Protein AF-A0ABD3R116-F1 (afdb_monomer_lite)

pLDDT: mean 70.6, std 21.72, range [34.44, 98.0]

Foldseek 3Di:
DDDDDDDDDDDDDDDDDDDPDDDDDDDDDDDDDDPDDDDDDDDDDDDDDDDDDDDDDDDDDDDDDDDDDDDPPDPPPDDDDDDPPDDDDDDDDDDDDDPPDPPPPPDDDDDDPDDDCCVVVVVVLVVVLVVVLVVVCCVVPNPDQKDWDDKFPKKWKKWFDAPVNCVVVVVDPDDPVPDDPVRNVVSRVPTDIDTQAMFMKIWIQRCDPDLRHRAIWIWTAHPPPRQTSWIFTLEPWAFAADPPDDQQKTKTWGQTPSPHGHIIIMMMGDPDNVSSVVVNVVSVVSHVRNVCSNVVNPRPDCVVSVVVSVVVVVVVVD

InterPro domains:
  IPR000156 Ran binding domain [PF00638] (190-287)
  IPR000156 Ran binding domain [PS50196] (144-292)
  IPR011993 PH-like domain superfamily [G3DSA:2.30.29.30] (114-295)

Secondary structure (DSSP, 8-state):
---PPPPPPPPPP----------------------------------------------PPPP-------------------------------------------------TT---THHHHHHHHHHHHHHHHHHHHHHH-S-SEEEEEEEEEEEEEEEE-HHHHHHTT--SS-GGGS-HHHHHHHHHT-EEEEEEEEEEEEEEE-SSSTTTT-EEEEEEETTT--EEEEEE--S---EEPTTSSS-EEEEEEEE-SSS-EEEEEEEEESSHHHHHHHHHHHHHHHHHHHHHHTTSSS--THHHHHHHHHHHHHTT-

Structure (mmCIF, N/CA/C/O backbone):
data_AF-A0ABD3R116-F1
#
_entry.id   AF-A0ABD3R116-F1
#
loop_
_atom_site.group_PDB
_atom_site.id
_atom_site.type_symbol
_atom_site.label_atom_id
_atom_site.label_alt_id
_atom_site.label_comp_id
_atom_site.label_asym_id
_atom_site.label_entity_id
_atom_site.label_seq_id
_atom_site.pdbx_PDB_ins_code
_atom_site.Cartn_x
_atom_site.Cartn_y
_atom_site.Cartn_z
_atom_site.occupancy
_atom_site.B_iso_or_equiv
_atom_site.auth_seq_id
_atom_site.auth_comp_id
_atom_site.auth_asym_id
_atom_site.auth_atom_id
_atom_site.pdbx_PDB_model_num
ATOM 1 N N . MET A 1 1 ? 44.698 -0.391 59.685 1.00 46.19 1 MET A N 1
ATOM 2 C CA . MET A 1 1 ? 43.326 -0.929 59.558 1.00 46.19 1 MET A CA 1
ATOM 3 C C . MET A 1 1 ? 42.918 -0.851 58.095 1.00 46.19 1 MET A C 1
ATOM 5 O O . MET A 1 1 ? 42.436 0.178 57.643 1.00 46.19 1 MET A O 1
ATOM 9 N N . THR A 1 2 ? 43.225 -1.892 57.330 1.00 39.75 2 THR A N 1
ATOM 10 C CA . THR A 1 2 ? 42.923 -2.001 55.898 1.00 39.75 2 THR A CA 1
ATOM 11 C C . THR A 1 2 ? 41.525 -2.599 55.730 1.00 39.75 2 THR A C 1
ATOM 13 O O . THR A 1 2 ? 41.251 -3.687 56.228 1.00 39.75 2 THR A O 1
ATOM 16 N N . LYS A 1 3 ? 40.617 -1.849 55.092 1.00 50.91 3 LYS A N 1
ATOM 17 C CA . LYS A 1 3 ? 39.252 -2.293 54.777 1.00 50.91 3 LYS A CA 1
ATOM 18 C C . LYS A 1 3 ? 39.284 -3.178 53.532 1.00 50.91 3 LYS A C 1
ATOM 20 O O . LYS A 1 3 ? 39.609 -2.701 52.450 1.00 50.91 3 LYS A O 1
ATOM 25 N N . THR A 1 4 ? 38.934 -4.445 53.703 1.00 53.09 4 THR A N 1
ATOM 26 C CA . THR A 1 4 ? 38.750 -5.419 52.622 1.00 53.09 4 THR A CA 1
ATOM 27 C C . THR A 1 4 ? 37.377 -5.213 51.977 1.00 53.09 4 THR A C 1
ATOM 29 O O . THR A 1 4 ? 36.373 -5.109 52.682 1.00 53.09 4 THR A O 1
ATOM 32 N N . ALA A 1 5 ? 37.337 -5.115 50.648 1.00 60.50 5 ALA A N 1
ATOM 33 C CA . ALA A 1 5 ? 36.110 -4.972 49.866 1.00 60.50 5 ALA A CA 1
ATOM 34 C C . ALA A 1 5 ? 35.333 -6.306 49.765 1.00 60.50 5 ALA A C 1
ATOM 36 O O . ALA A 1 5 ? 35.960 -7.368 49.796 1.00 60.50 5 ALA A O 1
ATOM 37 N N . PRO A 1 6 ? 33.991 -6.275 49.640 1.00 60.59 6 PRO A N 1
ATOM 38 C CA . PRO A 1 6 ? 33.175 -7.480 49.506 1.00 60.59 6 PRO A CA 1
ATOM 39 C C . PRO A 1 6 ? 33.212 -8.062 48.075 1.00 60.59 6 PRO A C 1
ATOM 41 O O . PRO A 1 6 ? 33.413 -7.312 47.116 1.00 60.59 6 PRO A O 1
ATOM 44 N N . PRO A 1 7 ? 33.007 -9.385 47.915 1.00 61.72 7 PRO A N 1
ATOM 45 C CA . PRO A 1 7 ? 33.061 -10.054 46.617 1.00 61.72 7 PRO A CA 1
ATOM 46 C C . PRO A 1 7 ? 31.794 -9.816 45.779 1.00 61.72 7 PRO A C 1
ATOM 48 O O . PRO A 1 7 ? 30.688 -9.710 46.309 1.00 61.72 7 PRO A O 1
ATOM 51 N N . SER A 1 8 ? 31.979 -9.748 44.456 1.00 53.75 8 SER A N 1
ATOM 52 C CA . SER A 1 8 ? 30.902 -9.645 43.459 1.00 53.75 8 SER A CA 1
ATOM 53 C C . SER A 1 8 ? 30.111 -10.954 43.320 1.00 53.75 8 SER A C 1
ATOM 55 O O . SER A 1 8 ? 30.700 -12.027 43.462 1.00 53.75 8 SER A O 1
ATOM 57 N N . PRO A 1 9 ? 28.803 -10.890 43.008 1.00 55.34 9 PRO A N 1
ATOM 58 C CA . PRO A 1 9 ? 27.969 -12.074 42.848 1.00 55.34 9 PRO A CA 1
ATOM 59 C C . PRO A 1 9 ? 28.187 -12.755 41.487 1.00 55.34 9 PRO A C 1
ATOM 61 O O . PRO A 1 9 ? 28.189 -12.112 40.438 1.00 55.34 9 PRO A O 1
ATOM 64 N N . GLU A 1 10 ? 28.337 -14.079 41.524 1.00 52.34 10 GLU A N 1
ATOM 65 C CA . GLU A 1 10 ? 28.441 -14.961 40.360 1.00 52.34 10 GLU A CA 1
ATOM 66 C C . GLU A 1 10 ? 27.102 -15.075 39.612 1.00 52.34 10 GLU A C 1
ATOM 68 O O . GLU A 1 10 ? 26.073 -15.450 40.181 1.00 52.34 10 GLU A O 1
ATOM 73 N N . HIS A 1 11 ? 27.121 -14.807 38.304 1.00 46.94 11 HIS A N 1
ATOM 74 C CA . HIS A 1 11 ? 26.009 -15.088 37.400 1.00 46.94 11 HIS A CA 1
ATOM 75 C C . HIS A 1 11 ? 25.983 -16.577 37.024 1.00 46.94 11 HIS A C 1
ATOM 77 O O . HIS A 1 11 ? 26.892 -17.077 36.365 1.00 46.94 11 HIS A O 1
ATOM 83 N N . LYS A 1 12 ? 24.902 -17.278 37.387 1.00 49.06 12 LYS A N 1
ATOM 84 C CA . LYS A 1 12 ? 24.579 -18.607 36.846 1.00 49.06 12 LYS A CA 1
ATOM 85 C C . LYS A 1 12 ? 23.845 -18.469 35.503 1.00 49.06 12 LYS A C 1
ATOM 87 O O . LYS A 1 12 ? 22.868 -17.721 35.447 1.00 49.06 12 LYS A O 1
ATOM 92 N N . PRO A 1 13 ? 24.241 -19.200 34.447 1.00 41.97 13 PRO A N 1
ATOM 93 C CA . PRO A 1 13 ? 23.498 -19.225 33.194 1.00 41.97 13 PRO A CA 1
ATOM 94 C C . PRO A 1 13 ? 22.251 -20.111 33.322 1.00 41.97 13 PRO A C 1
ATOM 96 O O . PRO A 1 13 ? 22.337 -21.296 33.646 1.00 41.97 13 PRO A O 1
ATOM 99 N N . SER A 1 14 ? 21.077 -19.534 33.061 1.00 46.72 14 SER A N 1
ATOM 100 C CA . SER A 1 14 ? 19.816 -20.263 32.910 1.00 46.72 14 SER A CA 1
ATOM 101 C C . SER A 1 14 ? 19.709 -20.813 31.486 1.00 46.72 14 SER A C 1
ATOM 103 O O . SER A 1 14 ? 19.414 -20.071 30.548 1.00 46.72 14 SER A O 1
ATOM 105 N N . GLY A 1 15 ? 19.960 -22.110 31.314 1.00 38.28 15 GLY A N 1
ATOM 106 C CA . GLY A 1 15 ? 19.667 -22.819 30.071 1.00 38.28 15 GLY A CA 1
ATOM 107 C C . GLY A 1 15 ? 18.165 -23.075 29.941 1.00 38.28 15 GLY A C 1
ATOM 108 O O . GLY A 1 15 ? 17.605 -23.856 30.705 1.00 38.28 15 GLY A O 1
ATOM 109 N N . CYS A 1 16 ? 17.513 -22.423 28.979 1.00 36.53 16 CYS A N 1
ATOM 110 C CA . CYS A 1 16 ? 16.159 -22.768 28.550 1.00 36.53 16 CYS A CA 1
ATOM 111 C C . CYS A 1 16 ? 16.248 -23.824 27.444 1.00 36.53 16 CYS A C 1
ATOM 113 O O . CYS A 1 16 ? 16.653 -23.528 26.323 1.00 36.53 16 CYS A O 1
ATOM 115 N N . GLN A 1 17 ? 15.871 -25.055 27.777 1.00 34.44 17 GLN A N 1
ATOM 116 C CA . GLN A 1 17 ? 15.756 -26.179 26.856 1.00 34.44 17 GLN A CA 1
ATOM 117 C C . GLN A 1 17 ? 14.301 -26.238 26.367 1.00 34.44 17 GLN A C 1
ATOM 119 O O . GLN A 1 17 ? 13.398 -26.589 27.123 1.00 34.44 17 GLN A O 1
ATOM 124 N N . CYS A 1 18 ? 14.049 -25.819 25.127 1.00 35.56 18 CYS A N 1
ATOM 125 C CA . CYS A 1 18 ? 12.738 -25.924 24.486 1.00 35.56 18 CYS A CA 1
ATOM 126 C C . CYS A 1 18 ? 12.711 -27.136 23.545 1.00 35.56 18 CYS A C 1
ATOM 128 O O . CYS A 1 18 ? 13.120 -27.063 22.389 1.00 35.56 18 CYS A O 1
ATOM 130 N N . ASP A 1 19 ? 12.189 -28.252 24.056 1.00 34.59 19 ASP A N 1
ATOM 131 C CA . ASP A 1 19 ? 11.849 -29.444 23.279 1.00 34.59 19 ASP A CA 1
ATOM 132 C C . ASP A 1 19 ? 10.571 -29.204 22.457 1.00 34.59 19 ASP A C 1
ATOM 134 O O . ASP A 1 19 ? 9.445 -29.360 22.938 1.00 34.59 19 ASP A O 1
ATOM 138 N N . CYS A 1 20 ? 10.725 -28.859 21.180 1.00 35.44 20 CYS A N 1
ATOM 139 C CA . CYS A 1 20 ? 9.620 -28.844 20.222 1.00 35.44 20 CYS A CA 1
ATOM 140 C C . CYS A 1 20 ? 9.382 -30.259 19.662 1.00 35.44 20 CYS A C 1
ATOM 142 O O . CYS A 1 20 ? 9.871 -30.615 18.591 1.00 35.44 20 CYS A O 1
ATOM 144 N N . LYS A 1 21 ? 8.592 -31.077 20.371 1.00 35.97 21 LYS A N 1
ATOM 145 C CA . LYS A 1 21 ? 7.995 -32.302 19.807 1.00 35.97 21 LYS A CA 1
ATOM 146 C C . LYS A 1 21 ? 6.829 -31.940 18.882 1.00 35.97 21 LYS A C 1
ATOM 148 O O . LYS A 1 21 ? 5.706 -31.717 19.328 1.00 35.97 21 LYS A O 1
ATOM 153 N N . CYS A 1 22 ? 7.084 -31.936 17.577 1.00 35.09 22 CYS A N 1
ATOM 154 C CA . CYS A 1 22 ? 6.049 -31.872 16.547 1.00 35.09 22 CYS A CA 1
ATOM 155 C C . CYS A 1 22 ? 5.323 -33.224 16.446 1.00 35.09 22 CYS A C 1
ATOM 157 O O . CYS A 1 22 ? 5.747 -34.119 15.716 1.00 35.09 22 CYS A O 1
ATOM 159 N N . HIS A 1 23 ? 4.209 -33.387 17.162 1.00 37.06 23 HIS A N 1
ATOM 160 C CA . HIS A 1 23 ? 3.266 -34.463 16.869 1.00 37.06 23 HIS A CA 1
ATOM 161 C C . HIS A 1 23 ? 2.406 -34.081 15.663 1.00 37.06 23 HIS A C 1
ATOM 163 O O . HIS A 1 23 ? 1.434 -33.338 15.776 1.00 37.06 23 HIS A O 1
ATOM 169 N N . GLY A 1 24 ? 2.751 -34.637 14.501 1.00 41.56 24 GLY A N 1
ATOM 170 C CA . GLY A 1 24 ? 1.837 -34.721 13.372 1.00 41.56 24 GLY A CA 1
ATOM 171 C C . GLY A 1 24 ? 0.666 -35.638 13.720 1.00 41.56 24 GLY A C 1
ATOM 172 O O . GLY A 1 24 ? 0.842 -36.846 13.872 1.00 41.56 24 GLY A O 1
ATOM 173 N N . LYS A 1 25 ? -0.538 -35.074 13.827 1.00 38.56 25 LYS A N 1
ATOM 174 C CA . LYS A 1 25 ? -1.785 -35.839 13.760 1.00 38.56 25 LYS A CA 1
ATOM 175 C C . LYS A 1 25 ? -2.599 -35.357 12.568 1.00 38.56 25 LYS A C 1
ATOM 177 O O . LYS A 1 25 ? -2.999 -34.201 12.491 1.00 38.56 25 LYS A O 1
ATOM 182 N N . ARG A 1 26 ? -2.789 -36.289 11.631 1.00 42.38 26 ARG A N 1
ATOM 183 C CA . ARG A 1 26 ? -3.753 -36.232 10.530 1.00 42.38 26 ARG A CA 1
ATOM 184 C C . ARG A 1 26 ? -5.156 -36.056 11.113 1.00 42.38 26 ARG A C 1
ATOM 186 O O . ARG A 1 26 ? -5.522 -36.809 12.010 1.00 42.38 26 ARG A O 1
ATOM 193 N N . ALA A 1 27 ? -5.924 -35.120 10.570 1.00 38.59 27 ALA A N 1
ATOM 194 C CA . ALA A 1 27 ? -7.370 -35.079 10.732 1.00 38.59 27 ALA A CA 1
ATOM 195 C C . ALA A 1 27 ? -8.000 -35.494 9.395 1.00 38.59 27 ALA A C 1
ATOM 197 O O . ALA A 1 27 ? -7.946 -34.747 8.421 1.00 38.59 27 ALA A O 1
ATOM 198 N N . ASN A 1 28 ? -8.522 -36.716 9.369 1.00 40.66 28 ASN A N 1
ATOM 199 C CA . ASN A 1 28 ? -9.571 -37.173 8.464 1.00 40.66 28 ASN A CA 1
ATOM 200 C C . ASN A 1 28 ? -10.821 -37.386 9.332 1.00 40.66 28 ASN A C 1
ATOM 202 O O . ASN A 1 28 ? -10.664 -37.795 10.482 1.00 40.66 28 ASN A O 1
ATOM 206 N N . GLU A 1 29 ? -12.002 -37.175 8.735 1.00 38.28 29 GLU A N 1
ATOM 207 C CA . GLU A 1 29 ? -13.349 -37.495 9.260 1.00 38.28 29 GLU A CA 1
ATOM 208 C C . GLU A 1 29 ? -13.840 -36.556 10.387 1.00 38.28 29 GLU A C 1
ATOM 210 O O . GLU A 1 29 ? -13.072 -36.130 11.237 1.00 38.28 29 GLU A O 1
ATOM 215 N N . SER A 1 30 ? -15.095 -36.118 10.482 1.00 38.31 30 SER A N 1
ATOM 216 C CA . SER A 1 30 ? -16.328 -36.363 9.732 1.00 38.31 30 SER A CA 1
ATOM 217 C C . SER A 1 30 ? -17.228 -35.131 9.903 1.00 38.31 30 SER A C 1
ATOM 219 O O . SER A 1 30 ? -17.380 -34.624 11.015 1.00 38.31 30 SER A O 1
ATOM 221 N N . SER A 1 31 ? -17.835 -34.651 8.821 1.00 49.03 31 SER A N 1
ATOM 222 C CA . SER A 1 31 ? -18.897 -33.646 8.859 1.00 49.03 31 SER A CA 1
ATOM 223 C C . SER A 1 31 ? -20.251 -34.345 8.787 1.00 49.03 31 SER A C 1
ATOM 225 O O . SER A 1 31 ? -20.702 -34.672 7.697 1.00 49.03 31 SER A O 1
ATOM 227 N N . GLU A 1 32 ? -20.883 -34.560 9.930 1.00 50.03 32 GLU A N 1
ATOM 228 C CA . GLU A 1 32 ? -22.318 -34.804 10.084 1.00 50.03 32 GLU A CA 1
ATOM 229 C C . GLU A 1 32 ? -22.655 -34.471 11.548 1.00 50.03 32 GLU A C 1
ATOM 231 O O . GLU A 1 32 ? -21.800 -34.612 12.415 1.00 50.03 32 GLU A O 1
ATOM 236 N N . ASP A 1 33 ? -23.858 -33.959 11.802 1.00 48.06 33 ASP A N 1
ATOM 237 C CA . ASP A 1 33 ? -24.378 -33.469 13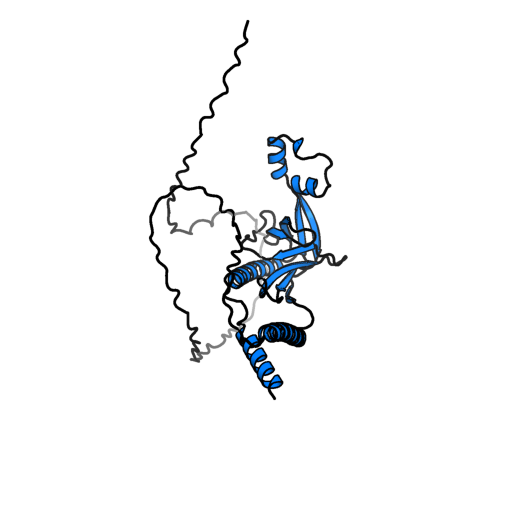.095 1.00 48.06 33 ASP A CA 1
ATOM 238 C C . ASP A 1 33 ? -24.088 -32.011 13.497 1.00 48.06 33 ASP A C 1
ATOM 240 O O . ASP A 1 33 ? -23.430 -31.709 14.490 1.00 48.06 33 ASP A O 1
ATOM 244 N N . ALA A 1 34 ? -24.732 -31.076 12.788 1.00 43.16 34 ALA A N 1
ATOM 245 C CA . ALA A 1 34 ? -25.112 -29.778 13.360 1.00 43.16 34 ALA A CA 1
ATOM 246 C C . ALA A 1 34 ? -26.361 -29.180 12.678 1.00 43.16 34 ALA A C 1
ATOM 248 O O . ALA A 1 34 ? -26.332 -28.063 12.168 1.00 43.16 34 ALA A O 1
ATOM 249 N N . LEU A 1 35 ? -27.477 -29.917 12.658 1.00 45.50 35 LEU A N 1
ATOM 250 C CA . LEU A 1 35 ? -28.789 -29.388 12.251 1.00 45.50 35 LEU A CA 1
ATOM 251 C C . LEU A 1 35 ? -29.913 -29.915 13.152 1.00 45.50 35 LEU A C 1
ATOM 253 O O . LEU A 1 35 ? -30.777 -30.648 12.692 1.00 45.50 35 LEU A O 1
ATOM 257 N N . LYS A 1 36 ? -29.929 -29.526 14.432 1.00 48.56 36 LYS A N 1
ATOM 258 C CA . LYS A 1 36 ? -31.142 -29.543 15.274 1.00 48.56 36 LYS A CA 1
ATOM 259 C C . LYS A 1 36 ? -31.011 -28.509 16.386 1.00 48.56 36 LYS A C 1
ATOM 261 O O . LYS A 1 36 ? -30.411 -28.817 17.404 1.00 48.56 36 LYS A O 1
ATOM 266 N N . LEU A 1 37 ? -31.549 -27.306 16.184 1.00 50.03 37 LEU A N 1
ATOM 267 C CA . LEU A 1 37 ? -32.098 -26.432 17.235 1.00 50.03 37 LEU A CA 1
ATOM 268 C C . LEU A 1 37 ? -32.457 -25.077 16.624 1.00 50.03 37 LEU A C 1
ATOM 270 O O . LEU A 1 37 ? -31.627 -24.179 16.580 1.00 50.03 37 LEU A O 1
ATOM 274 N N . LEU A 1 38 ? -33.695 -24.956 16.150 1.00 46.12 38 LEU A N 1
ATOM 275 C CA . LEU A 1 38 ? -34.476 -23.717 16.122 1.00 46.12 38 LEU A CA 1
ATOM 276 C C . LEU A 1 38 ? -35.921 -24.118 15.801 1.00 46.12 38 LEU A C 1
ATOM 278 O O . LEU A 1 38 ? -36.399 -23.962 14.684 1.00 46.12 38 LEU A O 1
ATOM 282 N N . ASP A 1 39 ? -36.586 -24.693 16.800 1.00 39.88 39 ASP A N 1
ATOM 283 C CA . ASP A 1 39 ? -38.040 -24.810 16.814 1.00 39.88 39 ASP A CA 1
ATOM 284 C C . ASP A 1 39 ? -38.556 -23.621 17.633 1.00 39.88 39 ASP A C 1
ATOM 286 O O . ASP A 1 39 ? -38.406 -23.568 18.857 1.00 39.88 39 ASP A O 1
ATOM 290 N N . LYS A 1 40 ? -39.018 -22.581 16.934 1.00 52.31 40 LYS A N 1
ATOM 291 C CA . LYS A 1 40 ? -39.720 -21.443 17.529 1.00 52.31 40 LYS A CA 1
ATOM 292 C C . LYS A 1 40 ? -41.111 -21.378 16.920 1.00 52.31 40 LYS A C 1
ATOM 294 O O . LYS A 1 40 ? -41.291 -20.987 15.771 1.00 52.31 40 LYS A O 1
ATOM 299 N N . THR A 1 41 ? -42.045 -21.762 17.773 1.00 44.44 41 THR A N 1
ATOM 300 C CA . THR A 1 41 ? -43.478 -21.498 17.805 1.00 44.44 41 THR A CA 1
ATOM 301 C C . THR A 1 41 ? -43.875 -20.189 17.117 1.00 44.44 41 THR A C 1
ATOM 303 O O . THR A 1 41 ? -43.509 -19.104 17.571 1.00 44.44 41 THR A O 1
ATOM 306 N N . ILE A 1 42 ? -44.673 -20.301 16.054 1.00 53.38 42 ILE A N 1
ATOM 307 C CA . ILE A 1 42 ? -45.535 -19.236 15.536 1.00 53.38 42 ILE A CA 1
ATOM 308 C C . ILE A 1 42 ? -46.910 -19.867 15.304 1.00 53.38 42 ILE A C 1
ATOM 310 O O . ILE A 1 42 ? -47.034 -20.829 14.546 1.00 53.38 42 ILE A O 1
ATOM 314 N N . ASP A 1 43 ? -47.918 -19.334 15.991 1.00 50.06 43 ASP A N 1
ATOM 315 C CA . ASP A 1 43 ? -49.321 -19.722 15.851 1.00 50.06 43 ASP A CA 1
ATOM 316 C C . ASP A 1 43 ? -49.901 -19.320 14.476 1.00 50.06 43 ASP A C 1
ATOM 318 O O . ASP A 1 43 ? -49.466 -18.327 13.882 1.00 50.06 43 ASP A O 1
ATOM 322 N N . PRO A 1 44 ? -50.901 -20.058 13.957 1.00 61.09 44 PRO A N 1
ATOM 323 C CA . PRO A 1 44 ? -51.451 -19.853 12.619 1.00 61.09 44 PRO A CA 1
ATOM 324 C C . PRO A 1 44 ? -52.618 -18.851 12.602 1.00 61.09 44 PRO A C 1
ATOM 326 O O . PRO A 1 44 ? -53.392 -18.795 13.561 1.00 61.09 44 PRO A O 1
ATOM 329 N N . PRO A 1 45 ? -52.869 -18.166 11.470 1.00 55.91 45 PRO A N 1
ATOM 330 C CA . PRO A 1 45 ? -54.194 -17.662 11.167 1.00 55.91 45 PRO A CA 1
ATOM 331 C C . PRO A 1 45 ? -54.886 -18.463 10.057 1.00 55.91 45 PRO A C 1
ATOM 333 O O . PRO A 1 45 ? -54.301 -18.982 9.107 1.00 55.91 45 PRO A O 1
ATOM 336 N N . THR A 1 46 ? -56.188 -18.530 10.262 1.00 48.00 46 THR A N 1
ATOM 337 C CA . THR A 1 46 ? -57.260 -19.257 9.600 1.00 48.00 46 THR A CA 1
ATOM 338 C C . THR A 1 46 ? -57.398 -18.978 8.088 1.00 48.00 46 THR A C 1
ATOM 340 O O . THR A 1 46 ? -57.244 -17.857 7.618 1.00 48.00 46 THR A O 1
ATOM 343 N N . THR A 1 47 ? -57.740 -20.050 7.367 1.00 50.53 47 THR A N 1
ATOM 344 C CA . THR A 1 47 ? -58.215 -20.254 5.970 1.00 50.53 47 THR A CA 1
ATOM 345 C C . THR A 1 47 ? -59.305 -19.282 5.444 1.00 50.53 47 THR A C 1
ATOM 347 O O . THR A 1 47 ? -59.876 -18.565 6.260 1.00 50.53 47 THR A O 1
ATOM 350 N N . PRO A 1 48 ? -59.881 -19.450 4.220 1.00 55.91 48 PRO A N 1
ATOM 351 C CA . PRO A 1 48 ? -59.337 -19.744 2.874 1.00 55.91 48 PRO A CA 1
ATOM 352 C C . PRO A 1 48 ? -59.965 -18.850 1.760 1.00 55.91 48 PRO A C 1
ATOM 354 O O . PRO A 1 48 ? -61.103 -18.409 1.890 1.00 55.91 48 PRO A O 1
ATOM 357 N N . VAL A 1 49 ? -59.333 -18.710 0.584 1.00 45.16 49 VAL A N 1
ATOM 358 C CA . VAL A 1 49 ? -60.066 -18.390 -0.666 1.00 45.16 49 VAL A CA 1
ATOM 359 C C . VAL A 1 49 ? -59.546 -19.244 -1.824 1.00 45.16 49 VAL A C 1
ATOM 361 O O . VAL A 1 49 ? -58.364 -19.235 -2.152 1.00 45.16 49 VAL A O 1
ATOM 364 N N . LYS A 1 50 ? -60.474 -20.008 -2.411 1.00 48.12 50 LYS A N 1
ATOM 365 C CA . LYS A 1 50 ? -60.355 -20.770 -3.659 1.00 48.12 50 LYS A CA 1
ATOM 366 C C . LYS A 1 50 ? -60.495 -19.845 -4.872 1.00 48.12 50 LYS A C 1
ATOM 368 O O . LYS A 1 50 ? -61.497 -19.146 -4.957 1.00 48.12 50 LYS A O 1
ATOM 373 N N . SER A 1 51 ? -59.625 -20.020 -5.863 1.00 46.84 51 SER A N 1
ATOM 374 C CA . SER A 1 51 ? -59.949 -20.025 -7.306 1.00 46.84 51 SER A CA 1
ATOM 375 C C . SER A 1 51 ? -58.687 -20.484 -8.057 1.00 46.84 51 SER A C 1
ATOM 377 O O . SER A 1 51 ? -57.645 -19.868 -7.876 1.00 46.84 51 SER A O 1
ATOM 379 N N . LYS A 1 52 ? -58.622 -21.712 -8.586 1.00 44.09 52 LYS A N 1
ATOM 380 C CA . LYS A 1 52 ? -59.121 -22.203 -9.891 1.00 44.09 52 LYS A CA 1
ATOM 381 C C . LYS A 1 52 ? -58.392 -21.619 -11.113 1.00 44.09 52 LYS A C 1
ATOM 383 O O . LYS A 1 52 ? -58.491 -20.418 -11.325 1.00 44.09 52 LYS A O 1
ATOM 388 N N . ASP A 1 53 ? -57.819 -22.557 -11.886 1.00 41.97 53 ASP A N 1
ATOM 389 C CA . ASP A 1 53 ? -57.586 -22.551 -13.347 1.00 41.97 53 ASP A CA 1
ATOM 390 C C . ASP A 1 53 ? -56.474 -21.560 -13.815 1.00 41.97 53 ASP A C 1
ATOM 392 O O . ASP A 1 53 ? -56.385 -20.457 -13.298 1.00 41.97 53 ASP A O 1
ATOM 396 N N . ASP A 1 54 ? -55.483 -21.828 -14.677 1.00 41.03 54 ASP A N 1
ATOM 397 C CA . ASP A 1 54 ? -55.261 -22.742 -15.809 1.00 41.03 54 ASP A CA 1
ATOM 398 C C . ASP A 1 54 ? -53.726 -22.857 -16.052 1.00 41.03 54 ASP A C 1
ATOM 400 O O . ASP A 1 54 ? -52.980 -21.913 -15.803 1.00 41.03 54 ASP A O 1
ATOM 404 N N . ALA A 1 55 ? -53.183 -24.056 -16.289 1.00 43.34 55 ALA A N 1
ATOM 405 C CA . ALA A 1 55 ? -52.733 -24.579 -17.591 1.00 43.34 55 ALA A CA 1
ATOM 406 C C . ALA A 1 55 ? -51.321 -24.149 -18.078 1.00 43.34 55 ALA A C 1
ATOM 408 O O . ALA A 1 55 ? -51.021 -22.977 -18.258 1.00 43.34 55 ALA A O 1
ATOM 409 N N . SER A 1 56 ? -50.505 -25.185 -18.343 1.00 44.91 56 SER A N 1
ATOM 410 C CA . SER A 1 56 ? -49.525 -25.332 -19.443 1.00 44.91 56 SER A CA 1
ATOM 411 C C . SER A 1 56 ? -48.497 -24.220 -19.710 1.00 44.91 56 SER A C 1
ATOM 413 O O . SER A 1 56 ? -48.826 -23.182 -20.261 1.00 44.91 56 SER A O 1
ATOM 415 N N . ASP A 1 57 ? -47.208 -24.509 -19.501 1.00 46.06 57 ASP A N 1
ATOM 416 C CA . ASP A 1 57 ? -46.388 -25.050 -20.597 1.00 46.06 57 ASP A CA 1
ATOM 417 C C . ASP A 1 57 ? -44.991 -25.470 -20.124 1.00 46.06 57 ASP A C 1
ATOM 419 O O . ASP A 1 57 ? -44.242 -24.720 -19.496 1.00 46.06 57 ASP A O 1
ATOM 423 N N . GLN A 1 58 ? -44.650 -26.718 -20.443 1.00 47.28 58 GLN A N 1
ATOM 424 C CA . GLN A 1 58 ? -43.298 -27.245 -20.363 1.00 47.28 58 GLN A CA 1
ATOM 425 C C . GLN A 1 58 ? -42.557 -26.876 -21.645 1.00 47.28 58 GLN A C 1
ATOM 427 O O . GLN A 1 58 ? -42.949 -27.324 -22.718 1.00 47.28 58 GLN A O 1
ATOM 432 N N . LEU A 1 59 ? -41.439 -26.161 -21.534 1.00 49.69 59 LEU A N 1
ATOM 433 C CA . LEU A 1 59 ? -40.444 -26.103 -22.602 1.00 49.69 59 LEU A CA 1
ATOM 434 C C . LEU A 1 59 ? -39.050 -26.338 -22.020 1.00 49.69 59 LEU A C 1
ATOM 436 O O . LEU A 1 59 ? -38.447 -25.492 -21.365 1.00 49.69 59 LEU A O 1
ATOM 440 N N . THR A 1 60 ? -38.567 -27.551 -22.267 1.00 56.41 60 THR A N 1
ATOM 441 C CA . THR A 1 60 ? -37.170 -27.967 -22.167 1.00 56.41 60 THR A CA 1
ATOM 442 C C . THR A 1 60 ? -36.378 -27.350 -23.324 1.00 56.41 60 THR A C 1
ATOM 444 O O . THR A 1 60 ? -36.830 -27.436 -24.466 1.00 56.41 60 THR A O 1
ATOM 447 N N . PRO A 1 61 ? -35.177 -26.792 -23.098 1.00 62.28 61 PRO A N 1
ATOM 448 C CA . PRO A 1 61 ? -34.244 -26.537 -24.184 1.00 62.28 61 PRO A CA 1
ATOM 449 C C . PRO A 1 61 ? -33.374 -27.777 -24.478 1.00 62.28 61 PRO A C 1
ATOM 451 O O . PRO A 1 61 ? -33.069 -28.560 -23.570 1.00 62.28 61 PRO A O 1
ATOM 454 N N . PRO A 1 62 ? -32.975 -27.975 -25.748 1.00 59.53 62 PRO A N 1
ATOM 455 C CA . PRO A 1 62 ? -32.289 -29.175 -26.205 1.00 59.53 62 PRO A CA 1
ATOM 456 C C . PRO A 1 62 ? -30.818 -29.209 -25.781 1.00 59.53 62 PRO A C 1
ATOM 458 O O . PRO A 1 62 ? -30.113 -28.201 -25.771 1.00 59.53 62 PRO A O 1
ATOM 461 N N . ARG A 1 63 ? -30.354 -30.428 -25.491 1.00 44.56 63 ARG A N 1
ATOM 462 C CA . ARG A 1 63 ? -28.939 -30.786 -25.394 1.00 44.56 63 ARG A CA 1
ATOM 463 C C . ARG A 1 63 ? -28.291 -30.642 -26.770 1.00 44.56 63 ARG A C 1
ATOM 465 O O . ARG A 1 63 ? -28.709 -31.308 -27.712 1.00 44.56 63 ARG A O 1
ATOM 472 N N . SER A 1 64 ? -27.264 -29.806 -26.864 1.00 54.44 64 SER A N 1
ATOM 473 C CA . SER A 1 64 ? -26.344 -29.773 -27.997 1.00 54.44 64 SER A CA 1
ATOM 474 C C . SER A 1 64 ? -25.040 -30.465 -27.605 1.00 54.44 64 SER A C 1
ATOM 476 O O . SER A 1 64 ? -24.233 -29.907 -26.859 1.00 54.44 64 SER A O 1
ATOM 478 N N . ASP A 1 65 ? -24.859 -31.679 -28.120 1.00 45.88 65 ASP A N 1
ATOM 479 C CA . ASP A 1 65 ? -23.567 -32.349 -28.213 1.00 45.88 65 ASP A CA 1
ATOM 480 C C . ASP A 1 65 ? -22.707 -31.621 -29.257 1.00 45.88 65 ASP A C 1
ATOM 482 O O . ASP A 1 65 ? -23.123 -31.426 -30.400 1.00 45.88 65 ASP A O 1
ATOM 486 N N . GLY A 1 66 ? -21.514 -31.189 -28.848 1.00 43.03 66 GLY A N 1
ATOM 487 C CA . GLY A 1 66 ? -20.581 -30.422 -29.670 1.00 43.03 66 GLY A CA 1
ATOM 488 C C . GLY A 1 66 ? -19.141 -30.815 -29.368 1.00 43.03 66 GLY A C 1
ATOM 489 O O . GLY A 1 66 ? -18.550 -30.400 -28.378 1.00 43.03 66 GLY A O 1
ATOM 490 N N . SER A 1 67 ? -18.621 -31.661 -30.243 1.00 42.88 67 SER A N 1
ATOM 491 C CA . SER A 1 67 ? -17.294 -32.263 -30.317 1.00 42.88 67 SER A CA 1
ATOM 492 C C . SER A 1 67 ? -16.102 -31.295 -30.401 1.00 42.88 67 SER A C 1
ATOM 494 O O . SER A 1 67 ? -16.176 -30.269 -31.063 1.00 42.88 67 SER A O 1
ATOM 496 N N . HIS A 1 68 ? -14.977 -31.755 -29.834 1.00 42.62 68 HIS A N 1
ATOM 497 C CA . HIS A 1 68 ? -13.581 -31.628 -30.294 1.00 42.62 68 HIS A CA 1
ATOM 498 C C . HIS A 1 68 ? -13.079 -30.290 -30.878 1.00 42.62 68 HIS A C 1
ATOM 500 O O . HIS A 1 68 ? -13.364 -29.960 -32.022 1.00 42.62 68 HIS A O 1
ATOM 506 N N . SER A 1 69 ? -12.135 -29.639 -30.182 1.00 41.34 69 SER A N 1
ATOM 507 C CA . SER A 1 69 ? -11.095 -28.833 -30.840 1.00 41.34 69 SER A CA 1
ATOM 508 C C . SER A 1 69 ? -9.845 -28.649 -29.966 1.00 41.34 69 SER A C 1
ATOM 510 O O . SER A 1 69 ? -9.926 -28.221 -28.819 1.00 41.34 69 SER A O 1
ATOM 512 N N . SER A 1 70 ? -8.715 -29.043 -30.555 1.00 42.91 70 SER A N 1
ATOM 513 C CA . SER A 1 70 ? -7.311 -28.680 -30.323 1.00 42.91 70 SER A CA 1
ATOM 514 C C . SER A 1 70 ? -6.800 -28.400 -28.901 1.00 42.91 70 SER A C 1
ATOM 516 O O . SER A 1 70 ? -6.956 -27.325 -28.328 1.00 42.91 70 SER A O 1
ATOM 518 N N . ARG A 1 71 ? -6.030 -29.368 -28.390 1.00 40.72 71 ARG A N 1
ATOM 519 C CA . ARG A 1 71 ? -4.962 -29.144 -27.411 1.00 40.72 71 ARG A CA 1
ATOM 520 C C . ARG A 1 71 ? -3.779 -28.473 -28.117 1.00 40.72 71 ARG A C 1
ATOM 522 O O . ARG A 1 71 ? -2.944 -29.179 -28.674 1.00 40.72 71 ARG A O 1
ATOM 529 N N . ASP A 1 72 ? -3.643 -27.160 -27.986 1.00 40.09 72 ASP A N 1
ATOM 530 C CA . ASP A 1 72 ? -2.350 -26.493 -28.164 1.00 40.09 72 ASP A CA 1
ATOM 531 C C . ASP A 1 72 ? -1.646 -26.403 -26.809 1.00 40.09 72 ASP A C 1
ATOM 533 O O . ASP A 1 72 ? -1.660 -25.399 -26.098 1.00 40.09 72 ASP A O 1
ATOM 537 N N . SER A 1 73 ? -1.042 -27.521 -26.412 1.00 43.41 73 SER A N 1
ATOM 538 C CA . SER A 1 73 ? -0.077 -27.546 -25.319 1.00 43.41 73 SER A CA 1
ATOM 539 C C . SER A 1 73 ? 1.217 -26.887 -25.793 1.00 43.41 73 SER A C 1
ATOM 541 O O . SER A 1 73 ? 2.108 -27.555 -26.319 1.00 43.41 73 SER A O 1
ATOM 543 N N . ALA A 1 74 ? 1.320 -25.572 -25.592 1.00 41.19 74 ALA A N 1
ATOM 544 C CA . ALA A 1 74 ? 2.587 -24.863 -25.664 1.00 41.19 74 ALA A CA 1
ATOM 545 C C . ALA A 1 74 ? 3.573 -25.524 -24.689 1.00 41.19 74 ALA A C 1
ATOM 547 O O . ALA A 1 74 ? 3.376 -25.548 -23.470 1.00 41.19 74 ALA A O 1
ATOM 548 N N . ILE A 1 75 ? 4.627 -26.113 -25.250 1.00 41.12 75 ILE A N 1
ATOM 549 C CA . ILE A 1 75 ? 5.727 -26.728 -24.516 1.00 41.12 75 ILE A CA 1
ATOM 550 C C . ILE A 1 75 ? 6.490 -25.602 -23.813 1.00 41.12 75 ILE A C 1
ATOM 552 O O . ILE A 1 75 ? 7.447 -25.040 -24.344 1.00 41.12 75 ILE A O 1
ATOM 556 N N . ILE A 1 76 ? 6.077 -25.272 -22.590 1.00 40.41 76 ILE A N 1
ATOM 557 C CA . ILE A 1 76 ? 6.919 -24.531 -21.655 1.00 40.41 76 ILE A CA 1
ATOM 558 C C . ILE A 1 76 ? 8.062 -25.479 -21.294 1.00 40.41 76 ILE A C 1
ATOM 560 O O . ILE A 1 76 ? 7.895 -26.412 -20.503 1.00 40.41 76 ILE A O 1
ATOM 564 N N . LYS A 1 77 ? 9.229 -25.258 -21.909 1.00 44.91 77 LYS A N 1
ATOM 565 C CA . LYS A 1 77 ? 10.495 -25.889 -21.527 1.00 44.91 77 LYS A CA 1
ATOM 566 C C . LYS A 1 77 ? 10.821 -25.484 -20.087 1.00 44.91 77 LYS A C 1
ATOM 568 O O . LYS A 1 77 ? 11.536 -24.517 -19.845 1.00 44.91 77 LYS A O 1
ATOM 573 N N . ARG A 1 78 ? 10.289 -26.229 -19.114 1.00 37.19 78 ARG A N 1
ATOM 574 C CA . ARG A 1 78 ? 10.733 -26.172 -17.720 1.00 37.19 78 ARG A CA 1
ATOM 575 C C . ARG A 1 78 ? 12.197 -26.602 -17.698 1.00 37.19 78 ARG A C 1
ATOM 577 O O . ARG A 1 78 ? 12.503 -27.776 -17.904 1.00 37.19 78 ARG A O 1
ATOM 584 N N . ARG A 1 79 ? 13.105 -25.651 -17.473 1.00 44.88 79 ARG A N 1
ATOM 585 C CA . ARG A 1 79 ? 14.486 -25.955 -17.084 1.00 44.88 79 ARG A CA 1
ATOM 586 C C . ARG A 1 79 ? 14.411 -26.812 -15.818 1.00 44.88 79 ARG A C 1
ATOM 588 O O . ARG A 1 79 ? 13.860 -26.374 -14.812 1.00 44.88 79 ARG A O 1
ATOM 595 N N . ARG A 1 80 ? 14.918 -28.047 -15.891 1.00 38.47 80 ARG A N 1
ATOM 596 C CA . ARG A 1 80 ? 15.167 -28.890 -14.715 1.00 38.47 80 ARG A CA 1
ATOM 597 C C . ARG A 1 80 ? 16.089 -28.108 -13.781 1.00 38.47 80 ARG A C 1
ATOM 599 O O . ARG A 1 80 ? 17.225 -27.824 -14.150 1.00 38.47 80 ARG A O 1
ATOM 606 N N . LEU A 1 81 ? 15.583 -27.758 -12.603 1.00 39.91 81 LEU A N 1
ATOM 607 C CA . LEU A 1 81 ? 16.418 -27.379 -11.472 1.00 39.91 81 LEU A CA 1
ATOM 608 C C . LEU A 1 81 ? 17.255 -28.605 -11.100 1.00 39.91 81 LEU A C 1
ATOM 610 O O . LEU A 1 81 ? 16.712 -29.684 -10.861 1.00 39.91 81 LEU A O 1
ATOM 614 N N . ILE A 1 82 ? 18.573 -28.439 -11.119 1.00 41.09 82 ILE A N 1
ATOM 615 C CA . ILE A 1 82 ? 19.516 -29.385 -10.532 1.00 41.09 82 ILE A CA 1
ATOM 616 C C . ILE A 1 82 ? 19.367 -29.216 -9.019 1.00 41.09 82 ILE A C 1
ATOM 618 O O . ILE A 1 82 ? 19.648 -28.144 -8.487 1.00 41.09 82 ILE A O 1
ATOM 622 N N . SER A 1 83 ? 18.861 -30.246 -8.343 1.00 35.41 83 SER A N 1
ATOM 623 C CA . SER A 1 83 ? 18.890 -30.343 -6.886 1.00 35.41 83 SER A CA 1
ATOM 624 C C . SER A 1 83 ? 20.347 -30.459 -6.447 1.00 35.41 83 SER A C 1
ATOM 626 O O . SER A 1 83 ? 21.020 -31.440 -6.763 1.00 35.41 83 SER A O 1
ATOM 628 N N . PHE A 1 84 ? 20.845 -29.432 -5.765 1.00 37.81 84 PHE A N 1
ATOM 629 C CA . PHE A 1 84 ? 22.128 -29.481 -5.079 1.00 37.81 84 PHE A CA 1
ATOM 630 C C . PHE A 1 84 ? 21.880 -30.112 -3.705 1.00 37.81 84 PHE A C 1
ATOM 632 O O . PHE A 1 84 ? 21.520 -29.427 -2.750 1.00 37.81 84 PHE A O 1
ATOM 639 N N . ASP A 1 85 ? 22.000 -31.437 -3.631 1.00 40.81 85 ASP A N 1
ATOM 640 C CA . ASP A 1 85 ? 22.079 -32.151 -2.359 1.00 40.81 85 ASP A CA 1
ATOM 641 C C . ASP A 1 85 ? 23.488 -31.951 -1.794 1.00 40.81 85 ASP A C 1
ATOM 643 O O . ASP A 1 85 ? 24.428 -32.662 -2.144 1.00 40.81 85 ASP A O 1
ATOM 647 N N . SER A 1 86 ? 23.648 -30.957 -0.925 1.00 43.97 86 SER A N 1
ATOM 648 C CA . SER A 1 86 ? 24.836 -30.818 -0.083 1.00 43.97 86 SER A CA 1
ATOM 649 C C . SER A 1 86 ? 24.510 -31.294 1.329 1.00 43.97 86 SER A C 1
ATOM 651 O O . SER A 1 86 ? 24.145 -30.514 2.207 1.00 43.97 86 SER A O 1
ATOM 653 N N . ASN A 1 87 ? 24.651 -32.608 1.515 1.00 43.41 87 ASN A N 1
ATOM 654 C CA . ASN A 1 87 ? 25.014 -33.195 2.798 1.00 43.41 87 ASN A CA 1
ATOM 655 C C . ASN A 1 87 ? 26.487 -32.867 3.056 1.00 43.41 87 ASN A C 1
ATOM 657 O O . ASN A 1 87 ? 27.368 -33.508 2.483 1.00 43.41 87 ASN A O 1
ATOM 661 N N . THR A 1 88 ? 26.746 -31.918 3.949 1.00 41.66 88 THR A N 1
ATOM 662 C CA . THR A 1 88 ? 28.049 -31.817 4.607 1.00 41.66 88 THR A CA 1
ATOM 663 C C . THR A 1 88 ? 27.811 -31.449 6.061 1.00 41.66 88 THR A C 1
ATOM 665 O O . THR A 1 88 ? 27.558 -30.298 6.407 1.00 41.66 88 THR A O 1
ATOM 668 N N . SER A 1 89 ? 27.821 -32.479 6.902 1.00 50.84 89 SER A N 1
ATOM 669 C CA . SER A 1 89 ? 28.147 -32.351 8.313 1.00 50.84 89 SER A CA 1
ATOM 670 C C . SER A 1 89 ? 29.574 -31.833 8.426 1.00 50.84 89 SER A C 1
ATOM 672 O O . SER A 1 89 ? 30.450 -32.416 7.795 1.00 50.84 89 SER A O 1
ATOM 674 N N . GLU A 1 90 ? 29.799 -30.802 9.229 1.00 49.56 90 GLU A N 1
ATOM 675 C CA . GLU A 1 90 ? 30.925 -30.758 10.160 1.00 49.56 90 GLU A CA 1
ATOM 676 C C . GLU A 1 90 ? 30.774 -29.558 11.095 1.00 49.56 90 GLU A C 1
ATOM 678 O O . GLU A 1 90 ? 30.498 -28.428 10.688 1.00 49.56 90 GLU A O 1
ATOM 683 N N . ASP A 1 91 ? 30.893 -29.879 12.376 1.00 50.78 91 ASP A N 1
ATOM 684 C CA . ASP A 1 91 ? 30.987 -28.977 13.506 1.00 50.78 91 ASP A CA 1
ATOM 685 C C . ASP A 1 91 ? 32.130 -27.979 13.310 1.00 50.78 91 ASP A C 1
ATOM 687 O O . ASP A 1 91 ? 33.211 -28.379 12.889 1.00 50.78 91 ASP A O 1
ATOM 691 N N . LEU A 1 92 ? 31.923 -26.710 13.680 1.00 44.75 92 LEU A N 1
ATOM 692 C CA . LEU A 1 92 ? 32.960 -25.869 14.289 1.00 44.75 92 LEU A CA 1
ATOM 693 C C . LEU A 1 92 ? 32.371 -24.535 14.762 1.00 44.75 92 LEU A C 1
ATOM 695 O O . LEU A 1 92 ? 31.963 -23.670 13.985 1.00 44.75 92 LEU A O 1
ATOM 699 N N . GLU A 1 93 ? 32.358 -24.389 16.085 1.00 49.25 93 GLU A N 1
ATOM 700 C CA . GLU A 1 93 ? 32.227 -23.127 16.800 1.00 49.25 93 GLU A CA 1
ATOM 701 C C . GLU A 1 93 ? 33.319 -22.144 16.359 1.00 49.25 93 GLU A C 1
ATOM 703 O O . GLU A 1 93 ? 34.497 -22.489 16.267 1.00 49.25 93 GLU A O 1
ATOM 708 N N . GLY A 1 94 ? 32.944 -20.887 16.122 1.00 39.62 94 GLY A N 1
ATOM 709 C CA . GLY A 1 94 ? 33.912 -19.858 15.760 1.00 39.62 94 GLY A CA 1
ATOM 710 C C . GLY A 1 94 ? 33.265 -18.535 15.388 1.00 39.62 94 GLY A C 1
ATOM 711 O O . GLY A 1 94 ? 33.212 -18.159 14.221 1.00 39.62 94 GLY A O 1
ATOM 712 N N . SER A 1 95 ? 32.779 -17.809 16.395 1.00 52.06 95 SER A N 1
ATOM 713 C CA . SER A 1 95 ? 32.400 -16.401 16.271 1.00 52.06 95 SER A CA 1
ATOM 714 C C . SER A 1 95 ? 33.614 -15.567 15.846 1.00 52.06 95 SER A C 1
ATOM 716 O O . SER A 1 95 ? 34.453 -15.215 16.675 1.00 52.06 95 SER A O 1
ATOM 718 N N . ALA A 1 96 ? 33.684 -15.205 14.566 1.00 42.00 96 ALA A N 1
ATOM 719 C CA . ALA A 1 96 ? 34.623 -14.215 14.057 1.00 42.00 96 ALA A CA 1
ATOM 720 C C . ALA A 1 96 ? 33.877 -13.189 13.197 1.00 42.00 96 ALA A C 1
ATOM 722 O O . ALA A 1 96 ? 33.435 -13.456 12.079 1.00 42.00 96 ALA A O 1
ATOM 723 N N . THR A 1 97 ? 33.745 -11.981 13.739 1.00 43.50 97 THR A N 1
ATOM 724 C CA . THR A 1 97 ? 33.322 -10.779 13.022 1.00 43.50 97 THR A CA 1
ATOM 725 C C . THR A 1 97 ? 34.239 -10.548 11.818 1.00 43.50 97 THR A C 1
ATOM 727 O O . THR A 1 97 ? 35.383 -10.119 11.984 1.00 43.50 97 THR A O 1
ATOM 730 N N . ARG A 1 98 ? 33.746 -10.808 10.599 1.00 39.53 98 ARG A N 1
ATOM 731 C CA . ARG A 1 98 ? 34.428 -10.426 9.353 1.00 39.53 98 ARG A CA 1
ATOM 732 C C . ARG A 1 98 ? 34.423 -8.901 9.218 1.00 39.53 98 ARG A C 1
ATOM 734 O O . ARG A 1 98 ? 33.491 -8.320 8.672 1.00 39.53 98 ARG A O 1
ATOM 741 N N . LYS A 1 99 ? 35.484 -8.253 9.704 1.00 41.81 99 LYS A N 1
ATOM 742 C CA . LYS A 1 99 ? 35.913 -6.949 9.188 1.00 41.81 99 LYS A CA 1
ATOM 743 C C . LYS A 1 99 ? 36.442 -7.180 7.774 1.00 41.81 99 LYS A C 1
ATOM 745 O O . LYS A 1 99 ? 37.456 -7.848 7.597 1.00 41.81 99 LYS A O 1
ATOM 750 N N . LEU A 1 100 ? 35.729 -6.665 6.777 1.00 36.59 100 LEU A N 1
ATOM 751 C CA . LEU A 1 100 ? 36.215 -6.595 5.403 1.00 36.59 100 LEU A CA 1
ATOM 752 C C . LEU A 1 100 ? 37.308 -5.518 5.345 1.00 36.59 100 LEU A C 1
ATOM 754 O O . LEU A 1 100 ? 37.014 -4.339 5.171 1.00 36.59 100 LEU A O 1
ATOM 758 N N . ASN A 1 101 ? 38.564 -5.924 5.548 1.00 37.81 101 ASN A N 1
ATOM 759 C CA . ASN A 1 101 ? 39.726 -5.110 5.204 1.00 37.81 101 ASN A CA 1
ATOM 760 C C . ASN A 1 101 ? 39.873 -5.128 3.681 1.00 37.81 101 ASN A C 1
ATOM 762 O O . ASN A 1 101 ? 40.280 -6.131 3.097 1.00 37.81 101 ASN A O 1
ATOM 766 N N . TYR A 1 102 ? 39.513 -4.017 3.045 1.00 38.97 102 TYR A N 1
ATOM 767 C CA . TYR A 1 102 ? 39.817 -3.752 1.644 1.00 38.97 102 TYR A CA 1
ATOM 768 C C . TYR A 1 102 ? 41.260 -3.234 1.573 1.00 38.97 102 TYR A C 1
ATOM 770 O O . TYR A 1 102 ? 41.505 -2.031 1.519 1.00 38.97 102 TYR A O 1
ATOM 778 N N . GLU A 1 103 ? 42.238 -4.136 1.658 1.00 37.38 103 GLU A N 1
ATOM 779 C CA . GLU A 1 103 ? 43.620 -3.781 1.337 1.00 37.38 103 GLU A CA 1
ATOM 780 C C . GLU A 1 103 ? 43.779 -3.780 -0.184 1.00 37.38 103 GLU A C 1
ATOM 782 O O . GLU A 1 103 ? 43.870 -4.815 -0.843 1.00 37.38 103 GLU A O 1
ATOM 787 N N . SER A 1 104 ? 43.760 -2.568 -0.736 1.00 48.75 104 SER A N 1
ATOM 788 C CA . SER A 1 104 ? 44.098 -2.277 -2.123 1.00 48.75 104 SER A CA 1
ATOM 789 C C . SER A 1 104 ? 45.591 -2.529 -2.326 1.00 48.75 104 SER A C 1
ATOM 791 O O . SER A 1 104 ? 46.418 -1.640 -2.129 1.00 48.75 104 SER A O 1
ATOM 793 N N . THR A 1 105 ? 45.947 -3.755 -2.703 1.00 40.56 105 THR A N 1
ATOM 794 C CA . THR A 1 105 ? 47.302 -4.095 -3.139 1.00 40.56 105 THR A CA 1
ATOM 795 C C . THR A 1 105 ? 47.523 -3.547 -4.548 1.00 40.56 105 THR A C 1
ATOM 797 O O . THR A 1 105 ? 47.234 -4.181 -5.559 1.00 40.56 105 THR A O 1
ATOM 800 N N . LEU A 1 106 ? 48.028 -2.314 -4.600 1.00 52.31 106 LEU A N 1
ATOM 801 C CA . LEU A 1 106 ? 48.708 -1.755 -5.765 1.00 52.31 106 LEU A CA 1
ATOM 802 C C . LEU A 1 106 ? 50.011 -2.541 -5.970 1.00 52.31 106 LEU A C 1
ATOM 804 O O . LEU A 1 106 ? 51.030 -2.243 -5.352 1.00 52.31 106 LEU A O 1
ATOM 808 N N . SER A 1 107 ? 49.946 -3.580 -6.801 1.00 51.28 107 SER A N 1
ATOM 809 C CA . SER A 1 107 ? 51.118 -4.264 -7.347 1.00 51.28 107 SER A CA 1
ATOM 810 C C . SER A 1 107 ? 51.529 -3.558 -8.631 1.00 51.28 107 SER A C 1
ATOM 812 O O . SER A 1 107 ? 50.785 -3.554 -9.612 1.00 51.28 107 SER A O 1
ATOM 814 N N . SER A 1 108 ? 52.703 -2.945 -8.585 1.00 58.09 108 SER A N 1
ATOM 815 C CA . SER A 1 108 ? 53.343 -2.212 -9.664 1.00 58.09 108 SER A CA 1
ATOM 816 C C . SER A 1 108 ? 54.087 -3.134 -10.642 1.00 58.09 108 SER A C 1
ATOM 818 O O . SER A 1 108 ? 54.426 -4.273 -10.326 1.00 58.09 108 SER A O 1
ATOM 820 N N . ASP A 1 109 ? 54.354 -2.563 -11.818 1.00 51.72 109 ASP A N 1
ATOM 821 C CA . ASP A 1 109 ? 55.469 -2.865 -12.722 1.00 51.72 109 ASP A CA 1
ATOM 822 C C . ASP A 1 109 ? 55.351 -4.073 -13.663 1.00 51.72 109 ASP A C 1
ATOM 824 O O . ASP A 1 109 ? 56.038 -5.084 -13.544 1.00 51.72 109 ASP A O 1
ATOM 828 N N . VAL A 1 110 ? 54.573 -3.870 -14.731 1.00 56.69 110 VAL A N 1
ATOM 829 C CA . VAL A 1 110 ? 54.863 -4.455 -16.049 1.00 56.69 110 VAL A CA 1
ATOM 830 C C . VAL A 1 110 ? 54.799 -3.359 -17.109 1.00 56.69 110 VAL A C 1
ATOM 832 O O . VAL A 1 110 ? 53.729 -2.935 -17.544 1.00 56.69 110 VAL A O 1
ATOM 835 N N . SER A 1 111 ? 55.980 -2.891 -17.508 1.00 58.50 111 SER A N 1
ATOM 836 C CA . SER A 1 111 ? 56.194 -1.985 -18.634 1.00 58.50 111 SER A CA 1
ATOM 837 C C . SER A 1 111 ? 55.867 -2.705 -19.942 1.00 58.50 111 SER A C 1
ATOM 839 O O . SER A 1 111 ? 56.714 -3.383 -20.519 1.00 58.50 111 SER A O 1
ATOM 841 N N . SER A 1 112 ? 54.624 -2.571 -20.399 1.00 56.25 112 SER A N 1
ATOM 842 C CA . SER A 1 112 ? 54.215 -2.927 -21.757 1.00 56.25 112 SER A CA 1
ATOM 843 C C . SER A 1 112 ? 53.975 -1.638 -22.531 1.00 56.25 112 SER A C 1
ATOM 845 O O . SER A 1 112 ? 52.874 -1.092 -22.542 1.00 56.25 112 SER A O 1
ATOM 847 N N . GLU A 1 113 ? 55.031 -1.121 -23.152 1.00 62.53 113 GLU A N 1
ATOM 848 C CA . GLU A 1 113 ? 54.921 -0.009 -24.090 1.00 62.53 113 GLU A CA 1
ATOM 849 C C . GLU A 1 113 ? 54.142 -0.472 -25.330 1.00 62.53 113 GLU A C 1
ATOM 851 O O . GLU A 1 113 ? 54.540 -1.420 -26.005 1.00 62.53 113 GLU A O 1
ATOM 856 N N . GLY A 1 114 ? 53.012 0.188 -25.612 1.00 56.84 114 GLY A N 1
ATOM 857 C CA . GLY A 1 114 ? 52.293 0.046 -26.881 1.00 56.84 114 GLY A CA 1
ATOM 858 C C . GLY A 1 114 ? 50.821 -0.373 -26.822 1.00 56.84 114 GLY A C 1
ATOM 859 O O . GLY A 1 114 ? 50.319 -0.839 -27.842 1.00 56.84 114 GLY A O 1
ATOM 860 N N . SER A 1 115 ? 50.098 -0.219 -25.704 1.00 55.31 115 SER A N 1
ATOM 861 C CA . SER A 1 115 ? 48.632 -0.359 -25.735 1.00 55.31 115 SER A CA 1
ATOM 862 C C . SER A 1 115 ? 47.978 0.979 -26.077 1.00 55.31 115 SER A C 1
ATOM 864 O O . SER A 1 115 ? 47.990 1.910 -25.272 1.00 55.31 115 SER A O 1
ATOM 866 N N . ILE A 1 116 ? 47.419 1.065 -27.281 1.00 59.06 116 ILE A N 1
ATOM 867 C CA . ILE A 1 116 ? 46.519 2.139 -27.707 1.00 59.06 116 ILE A CA 1
ATOM 868 C C . ILE A 1 116 ? 45.406 2.265 -26.659 1.00 59.06 116 ILE A C 1
ATOM 870 O O . ILE A 1 116 ? 44.782 1.274 -26.282 1.00 59.06 116 ILE A O 1
ATOM 874 N N . ASP A 1 117 ? 45.227 3.479 -26.142 1.00 56.78 117 ASP A N 1
ATOM 875 C CA . ASP A 1 117 ? 44.296 3.840 -25.072 1.00 56.78 117 ASP A CA 1
ATOM 876 C C . ASP A 1 117 ? 42.831 3.782 -25.560 1.00 56.78 117 ASP A C 1
ATOM 878 O O . ASP A 1 117 ? 42.151 4.794 -25.699 1.00 56.78 117 ASP A O 1
ATOM 882 N N . ASP A 1 118 ? 42.344 2.572 -25.852 1.00 60.38 118 ASP A N 1
ATOM 883 C CA . ASP A 1 118 ? 40.952 2.277 -26.240 1.00 60.38 118 ASP A CA 1
ATOM 884 C C . ASP A 1 118 ? 39.988 2.280 -25.035 1.00 60.38 118 ASP A C 1
ATOM 886 O O . ASP A 1 118 ? 38.774 2.102 -25.170 1.00 60.38 118 ASP A O 1
ATOM 890 N N . SER A 1 119 ? 40.506 2.509 -23.824 1.00 60.75 119 SER A N 1
ATOM 891 C CA . SER A 1 119 ? 39.734 2.436 -22.580 1.00 60.75 119 SER A CA 1
ATOM 892 C C . SER A 1 119 ? 38.707 3.569 -22.444 1.00 60.75 119 SER A C 1
ATOM 894 O O . SER A 1 119 ? 37.637 3.390 -21.856 1.00 60.75 119 SER A O 1
ATOM 896 N N . LYS A 1 120 ? 38.992 4.730 -23.043 1.00 64.25 120 LYS A N 1
ATOM 897 C CA . LYS A 1 120 ? 38.155 5.929 -22.922 1.00 64.25 120 LYS A CA 1
ATOM 898 C C . LYS A 1 120 ? 36.897 5.865 -23.792 1.00 64.25 120 LYS A C 1
ATOM 900 O O . LYS A 1 120 ? 35.852 6.380 -23.400 1.00 64.25 120 LYS A O 1
ATOM 905 N N . HIS A 1 121 ? 36.974 5.178 -24.932 1.00 66.06 121 HIS A N 1
ATOM 906 C CA . HIS A 1 121 ? 35.869 5.081 -25.888 1.00 66.06 121 HIS A CA 1
ATOM 907 C C . HIS A 1 121 ? 34.758 4.125 -25.424 1.00 66.06 121 HIS A C 1
ATOM 909 O O . HIS A 1 121 ? 33.580 4.355 -25.697 1.00 66.06 121 HIS A O 1
ATOM 915 N N . GLY A 1 122 ? 35.103 3.091 -24.649 1.00 73.38 122 GLY A N 1
ATOM 916 C CA . GLY A 1 122 ? 34.120 2.147 -24.107 1.00 73.38 122 GLY A CA 1
ATOM 917 C C . GLY A 1 122 ? 33.145 2.777 -23.103 1.00 73.38 122 GLY A C 1
ATOM 918 O O . GLY A 1 122 ? 31.965 2.426 -23.088 1.00 73.38 122 GLY A O 1
ATOM 919 N N . TYR A 1 123 ? 33.604 3.737 -22.293 1.00 75.75 123 TYR A N 1
ATOM 920 C CA . TYR A 1 123 ? 32.755 4.390 -21.291 1.00 75.75 123 TYR A CA 1
ATOM 921 C C . TYR A 1 123 ? 31.728 5.337 -21.925 1.00 75.75 123 TYR A C 1
ATOM 923 O O . TYR A 1 123 ? 30.548 5.277 -21.583 1.00 75.75 123 TYR A O 1
ATOM 931 N N . GLU A 1 124 ? 32.152 6.173 -22.878 1.00 76.69 124 GLU A N 1
ATOM 932 C CA . GLU A 1 124 ? 31.246 7.076 -23.605 1.00 76.69 124 GLU A CA 1
ATOM 933 C C . GLU A 1 124 ? 30.167 6.295 -24.362 1.00 76.69 124 GLU A C 1
ATOM 935 O O . GLU A 1 124 ? 28.993 6.671 -24.343 1.00 76.69 124 GLU A O 1
ATOM 940 N N . TYR A 1 125 ? 30.544 5.154 -24.945 1.00 78.38 125 TYR A N 1
ATOM 941 C CA . TYR A 1 125 ? 29.616 4.262 -25.625 1.00 78.38 125 TYR A CA 1
ATOM 942 C C . TYR A 1 125 ? 28.548 3.681 -24.680 1.00 78.38 125 TYR A C 1
ATOM 944 O O . TYR A 1 125 ? 27.358 3.702 -25.000 1.00 78.38 125 TYR A O 1
ATOM 952 N N . GLU A 1 126 ? 28.937 3.201 -23.496 1.00 75.75 126 GLU A N 1
ATOM 953 C CA . GLU A 1 126 ? 27.992 2.655 -22.511 1.00 75.75 126 GLU A CA 1
ATOM 954 C C . GLU A 1 126 ? 27.073 3.727 -21.902 1.00 75.75 126 GLU A C 1
ATOM 956 O O . GLU A 1 126 ? 25.901 3.454 -21.630 1.00 75.75 126 GLU A O 1
ATOM 961 N N . VAL A 1 127 ? 27.555 4.964 -21.735 1.00 76.19 127 VAL A N 1
ATOM 962 C CA . VAL A 1 127 ? 26.717 6.098 -21.305 1.00 76.19 127 VAL A CA 1
ATOM 963 C C . VAL A 1 127 ? 25.687 6.453 -22.382 1.00 76.19 127 VAL A C 1
ATOM 965 O O . VAL A 1 127 ? 24.497 6.549 -22.076 1.00 76.19 127 VAL A O 1
ATOM 968 N N . ALA A 1 128 ? 26.110 6.570 -23.645 1.00 76.56 128 ALA A N 1
ATOM 969 C CA . ALA A 1 128 ? 25.214 6.851 -24.766 1.00 76.56 128 ALA A CA 1
ATOM 970 C C . ALA A 1 128 ? 24.172 5.738 -24.963 1.00 76.56 128 ALA A C 1
ATOM 972 O O . ALA A 1 128 ? 22.993 6.013 -25.190 1.00 76.56 128 ALA A O 1
ATOM 973 N N . ARG A 1 129 ? 24.577 4.472 -24.803 1.00 77.38 129 ARG A N 1
ATOM 974 C CA . ARG A 1 129 ? 23.680 3.310 -24.844 1.00 77.38 129 ARG A CA 1
ATOM 975 C C . ARG A 1 129 ? 22.594 3.398 -23.768 1.00 77.38 129 ARG A C 1
ATOM 977 O O . ARG A 1 129 ? 21.424 3.178 -24.078 1.00 77.38 129 ARG A O 1
ATOM 984 N N . ARG A 1 130 ? 22.960 3.777 -22.537 1.00 72.50 130 ARG A N 1
ATOM 985 C CA . ARG A 1 130 ? 22.015 3.991 -21.427 1.00 72.50 130 ARG A CA 1
ATOM 986 C C . ARG A 1 130 ? 21.053 5.146 -21.702 1.00 72.50 130 ARG A C 1
ATOM 988 O O . ARG A 1 130 ? 19.858 5.012 -21.466 1.00 72.50 130 ARG A O 1
ATOM 995 N N . GLU A 1 131 ? 21.538 6.260 -22.245 1.00 75.25 131 GLU A N 1
ATOM 996 C CA . GLU A 1 131 ? 20.666 7.387 -22.599 1.00 75.25 131 GLU A CA 1
ATOM 997 C C . GLU A 1 131 ? 19.675 7.051 -23.714 1.00 75.25 131 GLU A C 1
ATOM 999 O O . GLU A 1 131 ? 18.520 7.476 -23.659 1.00 75.25 131 GLU A O 1
ATOM 1004 N N . ILE A 1 132 ? 20.107 6.309 -24.735 1.00 75.62 132 ILE A N 1
ATOM 1005 C CA . ILE A 1 132 ? 19.231 5.925 -25.843 1.00 75.62 132 ILE A CA 1
ATOM 1006 C C . ILE A 1 132 ? 18.192 4.903 -25.374 1.00 75.62 132 ILE A C 1
ATOM 1008 O O . ILE A 1 132 ? 17.024 5.040 -25.734 1.00 75.62 132 ILE A O 1
ATOM 1012 N N . ALA A 1 133 ? 18.582 3.936 -24.535 1.00 71.56 133 ALA A N 1
ATOM 1013 C CA . ALA A 1 133 ? 17.645 3.009 -23.904 1.00 71.56 133 ALA A CA 1
ATOM 1014 C C . ALA A 1 133 ? 16.583 3.774 -23.101 1.00 71.56 133 ALA A C 1
ATOM 1016 O O . ALA A 1 133 ? 15.397 3.607 -23.371 1.00 71.56 133 ALA A O 1
ATOM 1017 N N . LYS A 1 134 ? 16.995 4.717 -22.241 1.00 67.19 134 LYS A N 1
ATOM 1018 C CA . LYS A 1 134 ? 16.073 5.597 -21.506 1.00 67.19 134 LYS A CA 1
ATOM 1019 C C . LYS A 1 134 ? 15.151 6.398 -22.423 1.00 67.19 134 LYS A C 1
ATOM 1021 O O . LYS A 1 134 ? 13.959 6.484 -22.158 1.00 67.19 134 LYS A O 1
ATOM 1026 N N . LYS A 1 135 ? 15.667 6.969 -23.519 1.00 70.00 135 LYS A N 1
ATOM 1027 C CA . LYS A 1 135 ? 14.864 7.742 -24.486 1.00 70.00 135 LYS A CA 1
ATOM 1028 C C . LYS A 1 135 ? 13.849 6.874 -25.231 1.00 70.00 135 LYS A C 1
ATOM 1030 O O . LYS A 1 135 ? 12.716 7.309 -25.396 1.00 70.00 135 LYS A O 1
ATOM 1035 N N . LEU A 1 136 ? 14.229 5.670 -25.664 1.00 67.50 136 LEU A N 1
ATOM 1036 C CA . LEU A 1 136 ? 13.317 4.717 -26.311 1.00 67.50 136 LEU A CA 1
ATOM 1037 C C . LEU A 1 136 ? 12.250 4.214 -25.343 1.00 67.50 136 LEU A C 1
ATOM 1039 O O . LEU A 1 136 ? 11.082 4.102 -25.708 1.00 67.50 136 LEU A O 1
ATOM 1043 N N . TRP A 1 137 ? 12.654 3.943 -24.107 1.00 62.16 137 TRP A N 1
ATOM 1044 C CA . TRP A 1 137 ? 11.763 3.484 -23.057 1.00 62.16 137 TRP A CA 1
ATOM 1045 C C . TRP A 1 137 ? 10.734 4.572 -22.706 1.00 62.16 137 TRP A C 1
ATOM 1047 O O . TRP A 1 137 ? 9.533 4.345 -22.833 1.00 62.16 137 TRP A O 1
ATOM 1057 N N . LYS A 1 138 ? 11.193 5.807 -22.471 1.00 61.53 138 LYS A N 1
ATOM 1058 C CA . LYS A 1 138 ? 10.352 7.001 -22.285 1.00 61.53 138 LYS A CA 1
ATOM 1059 C C . LYS A 1 138 ? 9.447 7.309 -23.487 1.00 61.53 138 LYS A C 1
ATOM 1061 O O . LYS A 1 138 ? 8.311 7.740 -23.314 1.00 61.53 138 LYS A O 1
ATOM 1066 N N . ALA A 1 139 ? 9.918 7.082 -24.717 1.00 58.66 139 ALA A N 1
ATOM 1067 C CA . ALA A 1 139 ? 9.124 7.303 -25.929 1.00 58.66 139 ALA A CA 1
ATOM 1068 C C . ALA A 1 139 ? 7.997 6.272 -26.110 1.00 58.66 139 ALA A C 1
ATOM 1070 O O . ALA A 1 139 ? 6.936 6.621 -26.624 1.00 58.66 139 ALA A O 1
ATOM 1071 N N . ASN A 1 140 ? 8.215 5.023 -25.687 1.00 57.44 140 ASN A N 1
ATOM 1072 C CA . ASN A 1 140 ? 7.234 3.945 -25.827 1.00 57.44 140 ASN A CA 1
ATOM 1073 C C . ASN A 1 140 ? 6.260 3.854 -24.645 1.00 57.44 140 ASN A C 1
ATOM 1075 O O . ASN A 1 140 ? 5.116 3.443 -24.841 1.00 57.44 140 ASN A O 1
ATOM 1079 N N . TYR A 1 141 ? 6.697 4.228 -23.439 1.00 55.19 141 TYR A N 1
ATOM 1080 C CA . TYR A 1 141 ? 5.935 4.030 -22.202 1.00 55.19 141 TYR A CA 1
ATOM 1081 C C . TYR A 1 141 ? 5.494 5.333 -21.515 1.00 55.19 141 TYR A C 1
ATOM 1083 O O . TYR A 1 141 ? 4.707 5.282 -20.574 1.00 55.19 141 TYR A O 1
ATOM 1091 N N . GLY A 1 142 ? 5.891 6.498 -22.038 1.00 53.09 142 GLY A N 1
ATOM 1092 C CA . GLY A 1 142 ? 5.614 7.802 -21.433 1.00 53.09 142 GLY A CA 1
ATOM 1093 C C . GLY A 1 142 ? 6.680 8.212 -20.412 1.00 53.09 142 GLY A C 1
ATOM 1094 O O . GLY A 1 142 ? 7.599 7.459 -20.113 1.00 53.09 142 GLY A O 1
ATOM 1095 N N . ASP A 1 143 ? 6.567 9.436 -19.894 1.00 53.38 143 ASP A N 1
ATOM 1096 C CA . ASP A 1 143 ? 7.470 10.003 -18.873 1.00 53.38 143 ASP A CA 1
ATOM 1097 C C . ASP A 1 143 ? 7.167 9.499 -17.449 1.00 53.38 143 ASP A C 1
ATOM 1099 O O . ASP A 1 143 ? 7.577 10.114 -16.470 1.00 53.38 143 ASP A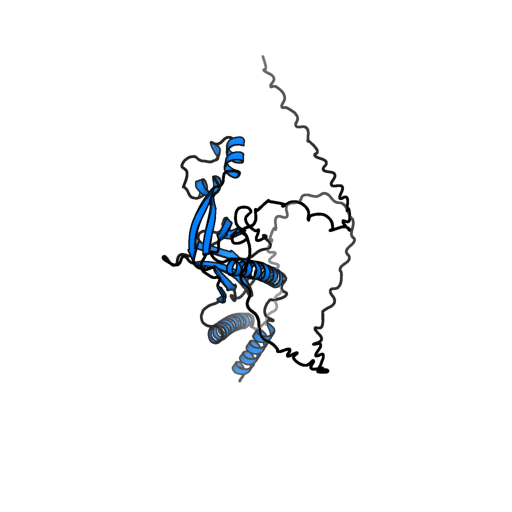 O 1
ATOM 1103 N N . GLU A 1 144 ? 6.390 8.421 -17.321 1.00 57.59 144 GLU A N 1
ATOM 1104 C CA . GLU A 1 144 ? 6.044 7.842 -16.029 1.00 57.59 144 GLU A CA 1
ATOM 1105 C C . GLU A 1 144 ? 6.707 6.469 -15.930 1.00 57.59 144 GLU A C 1
ATOM 1107 O O . GLU A 1 144 ? 6.268 5.507 -16.559 1.00 57.59 144 GLU A O 1
ATOM 1112 N N . ASP A 1 145 ? 7.763 6.380 -15.117 1.00 70.25 145 ASP A N 1
ATOM 1113 C CA . ASP A 1 145 ? 8.514 5.158 -14.774 1.00 70.25 145 ASP A CA 1
ATOM 1114 C C . ASP A 1 145 ? 7.661 4.111 -14.017 1.00 70.25 145 ASP A C 1
ATOM 1116 O O . ASP A 1 145 ? 8.164 3.169 -13.413 1.00 70.25 145 ASP A O 1
ATOM 1120 N N . ASP A 1 146 ? 6.339 4.257 -14.057 1.00 85.00 146 ASP A N 1
ATOM 1121 C CA . ASP A 1 146 ? 5.366 3.574 -13.231 1.00 85.00 146 ASP A CA 1
ATOM 1122 C C . ASP A 1 146 ? 4.171 3.133 -14.075 1.00 85.00 146 ASP A C 1
ATOM 1124 O O . ASP A 1 146 ? 3.386 3.939 -14.580 1.00 85.00 146 ASP A O 1
ATOM 1128 N N . ARG A 1 147 ? 3.953 1.821 -14.174 1.00 88.94 147 ARG A N 1
ATOM 1129 C CA . ARG A 1 147 ? 2.746 1.282 -14.800 1.00 88.94 147 ARG A CA 1
ATOM 1130 C C . ARG A 1 147 ? 1.641 1.128 -13.774 1.00 88.94 147 ARG A C 1
ATOM 1132 O O . ARG A 1 147 ? 1.679 0.275 -12.886 1.00 88.94 147 ARG A O 1
ATOM 1139 N N . PHE A 1 148 ? 0.583 1.904 -13.956 1.00 91.06 148 PHE A N 1
ATOM 1140 C CA . PHE A 1 148 ? -0.655 1.715 -13.217 1.00 91.06 148 PHE A CA 1
ATOM 1141 C C . PHE A 1 148 ? -1.298 0.362 -13.568 1.00 91.06 148 PHE A C 1
ATOM 1143 O O . PHE A 1 148 ? -1.665 0.118 -14.719 1.00 91.06 148 PHE A O 1
ATOM 1150 N N . ILE A 1 149 ? -1.450 -0.515 -12.572 1.00 94.06 149 ILE A N 1
ATOM 1151 C CA . ILE A 1 149 ? -2.102 -1.820 -12.746 1.00 94.06 149 ILE A CA 1
ATOM 1152 C C . ILE A 1 149 ? -3.602 -1.677 -12.514 1.00 94.06 149 ILE A C 1
ATOM 1154 O O . ILE A 1 149 ? -4.414 -1.987 -13.384 1.00 94.06 149 ILE A O 1
ATOM 1158 N N . GLN A 1 150 ? -3.979 -1.240 -11.310 1.00 95.88 150 GLN A N 1
ATOM 1159 C CA . GLN A 1 150 ? -5.377 -1.177 -10.904 1.00 95.88 150 GLN A CA 1
ATOM 1160 C C . GLN A 1 150 ? -5.589 -0.235 -9.717 1.00 95.88 150 GLN A C 1
ATOM 1162 O O . GLN A 1 150 ? -4.710 -0.062 -8.874 1.00 95.88 150 GLN A O 1
ATOM 1167 N N . ALA A 1 151 ? -6.800 0.319 -9.620 1.00 95.69 151 ALA A N 1
ATOM 1168 C CA . ALA A 1 151 ? -7.287 1.002 -8.429 1.00 95.69 151 ALA A CA 1
ATOM 1169 C C . ALA A 1 151 ? -8.496 0.288 -7.815 1.00 95.69 151 ALA A C 1
ATOM 1171 O O . ALA A 1 151 ? -9.318 -0.319 -8.514 1.00 95.69 151 ALA A O 1
ATOM 1172 N N . THR A 1 152 ? -8.609 0.397 -6.495 1.00 96.94 152 THR A N 1
ATOM 1173 C CA . THR A 1 152 ? -9.795 -0.012 -5.738 1.00 96.94 152 THR A CA 1
ATOM 1174 C C . THR A 1 152 ? -10.874 1.072 -5.770 1.00 96.94 152 THR A C 1
ATOM 1176 O O . THR A 1 152 ? -10.622 2.231 -6.120 1.00 96.94 152 THR A O 1
ATOM 1179 N N . GLY A 1 153 ? -12.081 0.716 -5.328 1.00 96.31 153 GLY A N 1
ATOM 1180 C CA . GLY A 1 153 ? -13.088 1.689 -4.914 1.00 96.31 153 GLY A CA 1
ATOM 1181 C C . GLY A 1 153 ? -12.646 2.542 -3.707 1.00 96.31 153 GLY A C 1
ATOM 1182 O O . GLY A 1 153 ? -11.579 2.298 -3.122 1.00 96.31 153 GLY A O 1
ATOM 1183 N N . PRO A 1 154 ? -13.455 3.551 -3.326 1.00 97.31 154 PRO A N 1
ATOM 1184 C CA . PRO A 1 154 ? -13.207 4.386 -2.154 1.00 97.31 154 PRO A CA 1
ATOM 1185 C C . PRO A 1 154 ? -13.095 3.563 -0.867 1.00 97.31 154 PRO A C 1
ATOM 1187 O O . PRO A 1 154 ? -13.836 2.603 -0.644 1.00 97.31 154 PRO A O 1
ATOM 1190 N N . CYS A 1 155 ? -12.162 3.947 -0.003 1.00 97.56 155 CYS A N 1
ATOM 1191 C CA . CYS A 1 155 ? -11.877 3.242 1.239 1.00 97.56 155 CYS A CA 1
ATOM 1192 C C . CYS A 1 155 ? -11.325 4.185 2.314 1.00 97.56 155 CYS A C 1
ATOM 1194 O O . CYS A 1 155 ? -10.856 5.291 2.033 1.00 97.56 155 CYS A O 1
ATOM 1196 N N . LYS A 1 156 ? -11.383 3.733 3.569 1.00 97.75 156 LYS A N 1
ATOM 1197 C CA . LYS A 1 156 ? -10.834 4.433 4.737 1.00 97.75 156 LYS A CA 1
ATOM 1198 C C . LYS A 1 156 ? -9.590 3.715 5.229 1.00 97.75 156 LYS A C 1
ATOM 1200 O O . LYS A 1 156 ? -9.649 2.520 5.532 1.00 97.75 156 LYS A O 1
ATOM 1205 N N . LEU A 1 157 ? -8.502 4.462 5.363 1.00 97.81 157 LEU A N 1
ATOM 1206 C CA . LEU A 1 157 ? -7.245 3.980 5.913 1.00 97.81 157 LEU A CA 1
ATOM 1207 C C . LEU A 1 157 ? -7.123 4.381 7.380 1.00 97.81 157 LEU A C 1
ATOM 1209 O O . LEU A 1 157 ? -7.327 5.537 7.762 1.00 97.81 157 LEU A O 1
ATOM 1213 N N . TYR A 1 158 ? -6.749 3.411 8.197 1.00 97.44 158 TYR A N 1
ATOM 1214 C CA . TYR A 1 158 ? -6.444 3.562 9.604 1.00 97.44 158 TYR A CA 1
ATOM 1215 C C . TYR A 1 158 ? -5.017 3.103 9.859 1.00 97.44 158 TYR A C 1
ATOM 1217 O O . TYR A 1 158 ? -4.514 2.179 9.224 1.00 97.44 158 TYR A O 1
ATOM 1225 N N . GLU A 1 159 ? -4.393 3.722 10.842 1.00 96.38 159 GLU A N 1
ATOM 1226 C CA . GLU A 1 159 ? -3.075 3.362 11.326 1.00 96.38 159 GLU A CA 1
ATOM 1227 C C . GLU A 1 159 ? -3.168 3.001 12.803 1.00 96.38 159 GLU A C 1
ATOM 1229 O O . GLU A 1 159 ? -3.869 3.664 13.575 1.00 96.38 159 GLU A O 1
ATOM 1234 N N . PHE A 1 160 ? -2.487 1.930 13.193 1.00 95.19 160 PHE A N 1
ATOM 1235 C CA . PHE A 1 160 ? -2.320 1.590 14.594 1.00 95.19 160 PHE A CA 1
ATOM 1236 C C . PHE A 1 160 ? -1.169 2.413 15.160 1.00 95.19 160 PHE A C 1
ATOM 1238 O O . PHE A 1 160 ? -0.020 2.204 14.781 1.00 95.19 160 PHE A O 1
ATOM 1245 N N . ILE A 1 161 ? -1.490 3.349 16.048 1.00 93.31 161 ILE A N 1
ATOM 1246 C CA . ILE A 1 161 ? -0.495 4.180 16.720 1.00 93.31 161 ILE A CA 1
ATOM 1247 C C . ILE A 1 161 ? -0.178 3.532 18.061 1.00 93.31 161 ILE A C 1
ATOM 1249 O O . ILE A 1 161 ? -1.065 3.416 18.917 1.00 93.31 161 ILE A O 1
ATOM 1253 N N . THR A 1 162 ? 1.070 3.100 18.235 1.00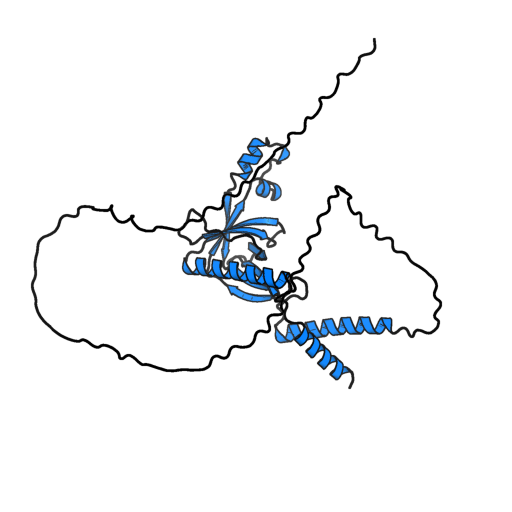 89.69 162 THR A N 1
ATOM 1254 C CA . THR A 1 162 ? 1.584 2.697 19.548 1.00 89.69 162 THR A CA 1
ATOM 1255 C C . THR A 1 162 ? 2.077 3.920 20.320 1.00 89.69 162 THR A C 1
ATOM 1257 O O . THR A 1 162 ? 2.270 4.999 19.756 1.00 89.69 162 THR A O 1
ATOM 1260 N N . TYR A 1 163 ? 2.280 3.775 21.629 1.00 79.75 163 TYR A N 1
ATOM 1261 C CA . TYR A 1 163 ? 2.849 4.855 22.436 1.00 79.75 163 TYR A CA 1
ATOM 1262 C C . TYR A 1 163 ? 4.231 5.290 21.940 1.00 79.75 163 TYR A C 1
ATOM 1264 O O . TYR A 1 163 ? 4.506 6.483 21.864 1.00 79.75 163 TYR A O 1
ATOM 1272 N N . PHE A 1 164 ? 5.077 4.334 21.552 1.00 76.12 164 PHE A N 1
ATOM 1273 C CA . PHE A 1 164 ? 6.408 4.623 21.026 1.00 76.12 164 PHE A CA 1
ATOM 1274 C C . PHE A 1 164 ? 6.345 5.442 19.737 1.00 76.12 164 PHE A C 1
ATOM 1276 O O . PHE A 1 164 ? 7.031 6.457 19.636 1.00 76.12 164 PHE A O 1
ATOM 1283 N N . ASP A 1 165 ? 5.437 5.091 18.820 1.00 75.88 165 ASP A N 1
ATOM 1284 C CA . ASP A 1 165 ? 5.203 5.892 17.613 1.00 75.88 165 ASP A CA 1
ATOM 1285 C C . ASP A 1 165 ? 4.716 7.305 17.963 1.00 75.88 165 ASP A C 1
ATOM 1287 O O . ASP A 1 165 ? 5.044 8.272 17.278 1.00 75.88 165 ASP A O 1
ATOM 1291 N N . ALA A 1 166 ? 3.916 7.451 19.024 1.00 73.25 166 ALA A N 1
ATOM 1292 C CA . ALA A 1 166 ? 3.441 8.755 19.471 1.00 73.25 166 ALA A CA 1
ATOM 1293 C C . ALA A 1 166 ? 4.582 9.618 20.034 1.00 73.25 166 ALA A C 1
ATOM 1295 O O . ALA A 1 166 ? 4.618 10.813 19.753 1.00 73.25 166 ALA A O 1
ATOM 1296 N N . VAL A 1 167 ? 5.523 9.031 20.777 1.00 74.50 167 VAL A N 1
ATOM 1297 C CA . VAL A 1 167 ? 6.692 9.749 21.309 1.00 74.50 167 VAL A CA 1
ATOM 1298 C C . VAL A 1 167 ? 7.659 10.145 20.191 1.00 74.50 167 VAL A C 1
ATOM 1300 O O . VAL A 1 167 ? 8.071 11.301 20.141 1.00 74.50 167 VAL A O 1
ATOM 1303 N N . GLU A 1 168 ? 7.983 9.237 19.262 1.00 75.25 168 GLU A N 1
ATOM 1304 C CA . GLU A 1 168 ? 8.883 9.543 18.134 1.00 75.25 168 GLU A CA 1
ATOM 1305 C C . GLU A 1 168 ? 8.330 10.629 17.202 1.00 75.25 168 GLU A C 1
ATOM 1307 O O . GLU A 1 168 ? 9.092 11.389 16.607 1.00 75.25 168 GLU A O 1
ATOM 1312 N N . ASN A 1 169 ? 7.004 10.723 17.083 1.00 69.19 169 ASN A N 1
ATOM 1313 C CA . ASN A 1 169 ? 6.337 11.760 16.297 1.00 69.19 169 ASN A CA 1
ATOM 1314 C C . ASN A 1 169 ? 5.967 13.007 17.131 1.00 69.19 169 ASN A C 1
ATOM 1316 O O . ASN A 1 169 ? 5.095 13.767 16.716 1.00 69.19 169 ASN A O 1
ATOM 1320 N N . GLU A 1 170 ? 6.601 13.203 18.296 1.00 72.06 170 GLU A N 1
ATOM 1321 C CA . GLU A 1 170 ? 6.433 14.365 19.192 1.00 72.06 170 GLU A CA 1
ATOM 1322 C C . GLU A 1 170 ? 4.994 14.605 19.696 1.00 72.06 170 GLU A C 1
ATOM 1324 O O . GLU A 1 170 ? 4.648 15.695 20.150 1.00 72.06 170 GLU A O 1
ATOM 1329 N N . TYR A 1 171 ? 4.125 13.593 19.676 1.00 61.25 171 TYR A N 1
ATOM 1330 C CA . TYR A 1 171 ? 2.750 13.730 20.173 1.00 61.25 171 TYR A CA 1
ATOM 1331 C C . TYR A 1 171 ? 2.644 13.675 21.702 1.00 61.25 171 TYR A C 1
ATOM 1333 O O . TYR A 1 171 ? 1.590 14.008 22.247 1.00 61.25 171 TYR A O 1
ATOM 1341 N N . VAL A 1 172 ? 3.693 13.233 22.402 1.00 64.31 172 VAL A N 1
ATOM 1342 C CA . VAL A 1 172 ? 3.687 13.047 23.858 1.00 64.31 172 VAL A CA 1
ATOM 1343 C C . VAL A 1 172 ? 4.962 13.628 24.464 1.00 64.31 172 VAL A C 1
ATOM 1345 O O . VAL A 1 172 ? 6.061 13.329 24.014 1.00 64.31 172 VAL A O 1
ATOM 1348 N N . ALA A 1 173 ? 4.808 14.440 25.513 1.00 66.06 173 ALA A N 1
ATOM 1349 C CA . ALA A 1 173 ? 5.913 15.149 26.163 1.00 66.06 173 ALA A CA 1
ATOM 1350 C C . ALA A 1 173 ? 6.769 14.273 27.099 1.00 66.06 173 ALA A C 1
ATOM 1352 O O . ALA A 1 173 ? 7.850 14.693 27.505 1.00 66.06 173 ALA A O 1
ATOM 1353 N N . THR A 1 174 ? 6.298 13.081 27.480 1.00 68.75 174 THR A N 1
ATOM 1354 C CA . THR A 1 174 ? 6.991 12.218 28.447 1.00 68.75 174 THR A CA 1
ATOM 1355 C C . THR A 1 174 ? 7.866 11.184 27.732 1.00 68.75 174 THR A C 1
ATOM 1357 O O . THR A 1 174 ? 7.334 10.285 27.073 1.00 68.75 174 THR A O 1
ATOM 1360 N N . PRO A 1 175 ? 9.200 11.271 27.857 1.00 68.69 175 PRO A N 1
ATOM 1361 C CA . PRO A 1 175 ? 10.100 10.366 27.165 1.00 68.69 175 PRO A CA 1
ATOM 1362 C C . PRO A 1 175 ? 10.062 8.930 27.723 1.00 68.69 175 PRO A C 1
ATOM 1364 O O . PRO A 1 175 ? 9.761 8.721 28.901 1.00 68.69 175 PRO A O 1
ATOM 1367 N N . PRO A 1 176 ? 10.413 7.914 26.911 1.00 64.19 176 PRO A N 1
ATOM 1368 C CA . PRO A 1 176 ? 10.143 6.509 27.225 1.00 64.19 176 PRO A CA 1
ATOM 1369 C C . PRO A 1 176 ? 10.970 5.964 28.394 1.00 64.19 176 PRO A C 1
ATOM 1371 O O . PRO A 1 176 ? 10.519 5.069 29.099 1.00 64.19 176 PRO A O 1
ATOM 1374 N N . TRP A 1 177 ? 12.159 6.521 28.641 1.00 74.12 177 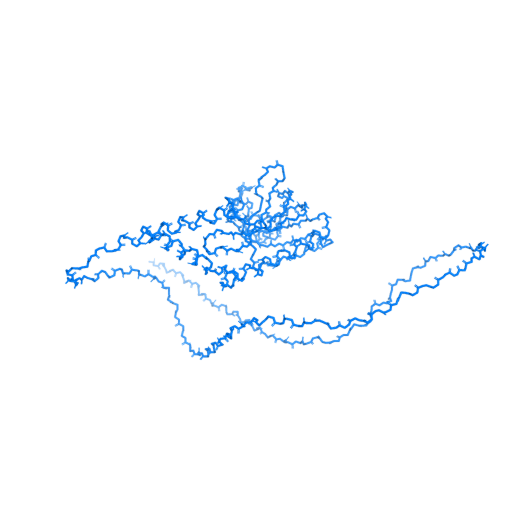TRP A N 1
ATOM 1375 C CA . TRP A 1 177 ? 13.042 6.096 29.736 1.00 74.12 177 TRP A CA 1
ATOM 1376 C C . TRP A 1 177 ? 12.522 6.464 31.132 1.00 74.12 177 TRP A C 1
ATOM 1378 O O . TRP A 1 177 ? 13.109 6.053 32.128 1.00 74.12 177 TRP A O 1
ATOM 1388 N N . GLN A 1 178 ? 11.445 7.251 31.221 1.00 75.56 178 GLN A N 1
ATOM 1389 C CA . GLN A 1 178 ? 10.783 7.573 32.487 1.00 75.56 178 GLN A CA 1
ATOM 1390 C C . GLN A 1 178 ? 9.636 6.612 32.829 1.00 75.56 178 GLN A C 1
ATOM 1392 O O . GLN A 1 178 ? 9.074 6.708 33.919 1.00 75.56 178 GLN A O 1
ATOM 1397 N N . LEU A 1 179 ? 9.280 5.691 31.928 1.00 73.25 179 LEU A N 1
ATOM 1398 C CA . LEU A 1 179 ? 8.254 4.681 32.177 1.00 73.25 179 LEU A CA 1
ATOM 1399 C C . LEU A 1 179 ? 8.873 3.416 32.776 1.00 73.25 179 LEU A C 1
ATOM 1401 O O . LEU A 1 179 ? 9.971 3.007 32.401 1.00 73.25 179 LEU A O 1
ATOM 1405 N N . SER A 1 180 ? 8.145 2.764 33.686 1.00 82.19 180 SER A N 1
ATOM 1406 C CA . SER A 1 180 ? 8.514 1.423 34.144 1.00 82.19 180 SER A CA 1
ATOM 1407 C C . SER A 1 180 ? 8.409 0.415 32.992 1.00 82.19 180 SER A C 1
ATOM 1409 O O . SER A 1 180 ? 7.624 0.590 32.058 1.00 82.19 180 SER A O 1
ATOM 1411 N N . GLU A 1 181 ? 9.177 -0.674 33.058 1.00 79.50 181 GLU A N 1
ATOM 1412 C CA . GLU A 1 181 ? 9.166 -1.728 32.031 1.00 79.50 181 GLU A CA 1
ATOM 1413 C C . GLU A 1 181 ? 7.769 -2.364 31.861 1.00 79.50 181 GLU A C 1
ATOM 1415 O O . GLU A 1 181 ? 7.368 -2.749 30.762 1.00 79.50 181 GLU A O 1
ATOM 1420 N N . GLU A 1 182 ? 6.993 -2.421 32.944 1.00 77.00 182 GLU A N 1
ATOM 1421 C CA . GLU A 1 182 ? 5.604 -2.889 32.956 1.00 77.00 182 GLU A CA 1
ATOM 1422 C C . GLU A 1 182 ? 4.666 -1.907 32.246 1.00 77.00 182 GLU A C 1
ATOM 1424 O O . GLU A 1 182 ? 3.894 -2.324 31.381 1.00 77.00 182 GLU A O 1
ATOM 1429 N N . ALA A 1 183 ? 4.789 -0.605 32.536 1.00 72.88 183 ALA A N 1
ATOM 1430 C CA . ALA A 1 183 ? 4.018 0.438 31.863 1.00 72.88 183 ALA A CA 1
ATOM 1431 C C . ALA A 1 183 ? 4.339 0.489 30.364 1.00 72.88 183 ALA A C 1
ATOM 1433 O O . ALA A 1 183 ? 3.435 0.625 29.545 1.00 72.88 183 ALA A O 1
ATOM 1434 N N . SER A 1 184 ? 5.610 0.298 30.000 1.00 71.12 184 SER A N 1
ATOM 1435 C CA . SER A 1 184 ? 6.055 0.173 28.610 1.00 71.12 184 SER A CA 1
ATOM 1436 C C . SER A 1 184 ? 5.366 -1.000 27.893 1.00 71.12 184 SER A C 1
ATOM 1438 O O . SER A 1 184 ? 4.708 -0.805 26.869 1.00 71.12 184 SER A O 1
ATOM 1440 N N . LYS A 1 185 ? 5.397 -2.206 28.480 1.00 74.12 185 LYS A N 1
ATOM 1441 C CA . LYS A 1 185 ? 4.743 -3.407 27.917 1.00 74.12 185 LYS A CA 1
ATOM 1442 C C . LYS A 1 185 ? 3.220 -3.302 27.859 1.00 74.12 185 LYS A C 1
ATOM 1444 O O . LYS A 1 185 ? 2.583 -3.988 27.057 1.00 74.12 185 LYS A O 1
ATOM 1449 N N . GLU A 1 186 ? 2.604 -2.531 28.746 1.00 75.44 186 GLU A N 1
ATOM 1450 C CA . GLU A 1 186 ? 1.162 -2.277 28.727 1.00 75.44 186 GLU A CA 1
ATOM 1451 C C . GLU A 1 186 ? 0.785 -1.236 27.663 1.00 75.44 186 GLU A C 1
ATOM 1453 O O . GLU A 1 186 ? -0.205 -1.405 26.949 1.00 75.44 186 GLU A O 1
ATOM 1458 N N . LEU A 1 187 ? 1.626 -0.221 27.465 1.00 67.56 187 LEU A N 1
ATOM 1459 C CA . LEU A 1 187 ? 1.471 0.781 26.411 1.00 67.56 187 LEU A CA 1
ATOM 1460 C C . LEU A 1 187 ? 1.685 0.211 25.004 1.00 67.56 187 LEU A C 1
ATOM 1462 O O . LEU A 1 187 ? 0.967 0.602 24.083 1.00 67.56 187 LEU A O 1
ATOM 1466 N N . GLU A 1 188 ? 2.586 -0.759 24.835 1.00 67.00 188 GLU A N 1
ATOM 1467 C CA . GLU A 1 188 ? 2.706 -1.521 23.582 1.00 67.00 188 GLU A CA 1
ATOM 1468 C C . GLU A 1 188 ? 1.422 -2.289 23.245 1.00 67.00 188 GLU A C 1
ATOM 1470 O O . GLU A 1 188 ? 1.053 -2.421 22.076 1.00 67.00 188 GLU A O 1
ATOM 1475 N N . ARG A 1 189 ? 0.705 -2.773 24.267 1.00 72.25 189 ARG A N 1
ATOM 1476 C CA . ARG A 1 189 ? -0.557 -3.504 24.092 1.00 72.25 189 ARG A CA 1
ATOM 1477 C C . ARG A 1 189 ? -1.749 -2.580 23.841 1.00 72.25 189 ARG A C 1
ATOM 1479 O O . ARG A 1 189 ? -2.677 -2.980 23.139 1.00 72.25 189 ARG A O 1
ATOM 1486 N N . ASN A 1 190 ? -1.701 -1.345 24.336 1.00 82.69 190 ASN A N 1
ATOM 1487 C CA . ASN A 1 190 ? -2.797 -0.374 24.270 1.00 82.69 190 ASN A CA 1
ATOM 1488 C C . ASN A 1 190 ? -2.689 0.610 23.094 1.00 82.69 190 ASN A C 1
ATOM 1490 O O . ASN A 1 190 ? -3.076 1.775 23.208 1.00 82.69 190 ASN A O 1
ATOM 1494 N N . GLY A 1 191 ? -2.188 0.161 21.942 1.00 87.00 191 GLY A N 1
ATOM 1495 C CA . GLY A 1 191 ? -2.217 0.994 20.743 1.00 87.00 191 GLY A CA 1
ATOM 1496 C C . GLY A 1 191 ? -3.651 1.333 20.311 1.00 87.00 191 GLY A C 1
ATOM 1497 O O . GLY A 1 191 ? -4.608 0.584 20.544 1.00 87.00 191 GLY A O 1
ATOM 1498 N N . LYS A 1 192 ? -3.811 2.495 19.676 1.00 92.38 192 LYS A N 1
ATOM 1499 C CA . LYS A 1 192 ? -5.112 3.011 19.236 1.00 92.38 192 LYS A CA 1
ATOM 1500 C C . LYS A 1 192 ? -5.137 3.153 17.722 1.00 92.38 192 LYS A C 1
ATOM 1502 O O . LYS A 1 192 ? -4.237 3.730 17.119 1.00 92.38 192 LYS A O 1
ATOM 1507 N N . TRP A 1 193 ? -6.218 2.680 17.104 1.00 94.69 193 TRP A N 1
ATOM 1508 C CA . TRP A 1 193 ? -6.475 2.922 15.686 1.00 94.69 193 TRP A CA 1
ATOM 1509 C C . TRP A 1 193 ? -6.855 4.388 15.458 1.00 94.69 193 TRP A C 1
ATOM 1511 O O . TRP A 1 193 ? -7.882 4.855 15.961 1.00 94.69 193 TRP A O 1
ATOM 1521 N N . LYS A 1 194 ? -6.051 5.108 14.675 1.00 96.00 194 LYS A N 1
ATOM 1522 C CA . LYS A 1 194 ? -6.314 6.481 14.231 1.00 96.00 194 LYS A CA 1
ATOM 1523 C C . LYS A 1 194 ? -6.675 6.470 12.748 1.00 96.00 194 LYS A C 1
ATOM 1525 O O . LYS A 1 194 ? -6.038 5.784 11.956 1.00 96.00 194 LYS A O 1
ATOM 1530 N N . CYS A 1 195 ? -7.717 7.206 12.365 1.00 96.81 195 CYS A N 1
ATOM 1531 C CA . CYS A 1 195 ? -8.052 7.383 10.951 1.00 96.81 195 CYS A CA 1
ATOM 1532 C C . CYS A 1 195 ? -6.983 8.264 10.298 1.00 96.81 195 CYS A C 1
ATOM 1534 O O . CYS A 1 195 ? -6.719 9.358 10.795 1.00 96.81 195 CYS A O 1
ATOM 1536 N N . ARG A 1 196 ? -6.383 7.783 9.208 1.00 96.31 196 ARG A N 1
ATOM 1537 C CA . ARG A 1 196 ? -5.360 8.509 8.447 1.00 96.31 196 ARG A CA 1
ATOM 1538 C C . ARG A 1 196 ? -5.983 9.308 7.307 1.00 96.31 196 ARG A C 1
ATOM 1540 O O . ARG A 1 196 ? -5.632 10.464 7.120 1.00 96.31 196 ARG A O 1
ATOM 1547 N N . GLY A 1 197 ? -6.985 8.735 6.640 1.00 97.38 197 GLY A N 1
ATOM 1548 C CA . GLY A 1 197 ? -7.836 9.453 5.694 1.00 97.38 197 GLY A CA 1
ATOM 1549 C C . GLY A 1 197 ? -8.653 8.528 4.797 1.00 97.38 197 GLY A C 1
ATOM 1550 O O . GLY A 1 197 ? -8.726 7.317 5.024 1.00 97.38 197 GLY A O 1
ATOM 1551 N N . THR A 1 198 ? -9.286 9.125 3.792 1.00 97.94 198 THR A N 1
ATOM 1552 C CA . THR A 1 198 ? -10.161 8.454 2.823 1.00 97.94 198 THR A CA 1
ATOM 1553 C C . THR A 1 198 ? -9.613 8.676 1.418 1.00 97.94 198 THR A C 1
ATOM 1555 O O . THR A 1 198 ? -9.108 9.760 1.116 1.00 97.94 198 THR A O 1
ATOM 1558 N N . GLY A 1 199 ? -9.698 7.656 0.571 1.00 97.19 199 GLY A N 1
ATOM 1559 C CA . GLY A 1 199 ? -9.257 7.738 -0.817 1.00 97.19 199 GLY A CA 1
ATOM 1560 C C . GLY A 1 199 ? -9.303 6.395 -1.531 1.00 97.19 199 GLY A C 1
ATOM 1561 O O . GLY A 1 199 ? -10.049 5.497 -1.132 1.00 97.19 199 GLY A O 1
ATOM 1562 N N . ARG A 1 200 ? -8.491 6.250 -2.579 1.00 97.06 200 ARG A N 1
ATOM 1563 C CA . ARG A 1 200 ? -8.414 5.037 -3.406 1.00 97.06 200 ARG A CA 1
ATOM 1564 C C . ARG A 1 200 ? -7.014 4.451 -3.351 1.00 97.06 200 ARG A C 1
ATOM 1566 O O . ARG A 1 200 ? -6.035 5.193 -3.422 1.00 97.06 200 ARG A O 1
ATOM 1573 N N . VAL A 1 201 ? -6.930 3.130 -3.238 1.00 98.00 201 VAL A N 1
ATOM 1574 C CA . VAL A 1 201 ? -5.656 2.415 -3.309 1.00 98.00 201 VAL A CA 1
ATOM 1575 C C . VAL A 1 201 ? -5.327 2.141 -4.768 1.00 98.00 201 VAL A C 1
ATOM 1577 O O . VAL A 1 201 ? -6.184 1.673 -5.516 1.00 98.00 201 VAL A O 1
ATOM 1580 N N . ARG A 1 202 ? -4.087 2.423 -5.156 1.00 97.38 202 ARG A N 1
ATOM 1581 C CA . ARG A 1 202 ? -3.494 2.142 -6.460 1.00 97.38 202 ARG A CA 1
ATOM 1582 C C . ARG A 1 202 ? -2.411 1.084 -6.298 1.00 97.38 202 ARG A C 1
ATOM 1584 O O . ARG A 1 202 ? -1.596 1.163 -5.382 1.00 97.38 202 ARG A O 1
ATOM 1591 N N . PHE A 1 203 ? -2.405 0.118 -7.203 1.00 97.75 203 PHE A N 1
ATOM 1592 C CA . PHE A 1 203 ? -1.320 -0.837 -7.381 1.00 97.75 203 PHE A CA 1
ATOM 1593 C C . PHE A 1 203 ? -0.505 -0.369 -8.578 1.00 97.75 203 PHE A C 1
ATOM 1595 O O . PHE A 1 203 ? -1.038 -0.230 -9.683 1.00 97.75 203 PHE A O 1
ATOM 1602 N N . ILE A 1 204 ? 0.761 -0.064 -8.329 1.00 95.62 204 ILE A N 1
ATOM 1603 C CA . ILE A 1 204 ? 1.666 0.550 -9.295 1.00 95.62 204 ILE A CA 1
ATOM 1604 C C . ILE A 1 204 ? 2.844 -0.393 -9.461 1.00 95.62 204 ILE A C 1
ATOM 1606 O O . ILE A 1 204 ? 3.491 -0.746 -8.476 1.00 95.62 204 ILE A O 1
ATOM 1610 N N . GLN A 1 205 ? 3.081 -0.828 -10.692 1.00 94.81 205 GLN A N 1
ATOM 1611 C CA . GLN A 1 205 ? 4.275 -1.566 -11.053 1.00 94.81 205 GLN A CA 1
ATOM 1612 C C . GLN A 1 205 ? 5.388 -0.567 -11.337 1.00 94.81 205 GLN A C 1
ATOM 1614 O O . GLN A 1 205 ? 5.271 0.236 -12.257 1.00 94.81 205 GLN A O 1
ATOM 1619 N N . ASP A 1 206 ? 6.437 -0.641 -10.535 1.00 91.62 206 ASP A N 1
ATOM 1620 C CA . ASP A 1 206 ? 7.681 0.073 -10.750 1.00 91.62 206 ASP A CA 1
ATOM 1621 C C . ASP A 1 206 ? 8.332 -0.472 -12.021 1.00 91.62 206 ASP A C 1
ATOM 1623 O O . ASP A 1 206 ? 8.472 -1.688 -12.187 1.00 91.62 206 ASP A O 1
ATOM 1627 N N . LEU A 1 207 ? 8.660 0.410 -12.949 1.00 87.50 207 LEU A N 1
ATOM 1628 C CA . LEU A 1 207 ? 9.359 0.072 -14.175 1.00 87.50 207 LEU A CA 1
ATOM 1629 C C . LEU A 1 207 ? 10.749 0.717 -14.235 1.00 87.50 207 LEU A C 1
ATOM 1631 O O . LEU A 1 207 ? 11.454 0.522 -15.228 1.00 87.50 207 LEU A O 1
ATOM 1635 N N . GLU A 1 208 ? 11.163 1.418 -13.175 1.00 82.31 208 GLU A N 1
ATOM 1636 C CA . GLU A 1 208 ? 12.485 2.018 -13.071 1.00 82.31 208 GLU A CA 1
ATOM 1637 C C . GLU A 1 208 ? 13.570 0.941 -13.227 1.00 82.31 208 GLU A C 1
ATOM 1639 O O . GLU A 1 208 ? 13.465 -0.188 -12.730 1.00 82.31 208 GLU A O 1
ATOM 1644 N N . GLU A 1 209 ? 14.638 1.281 -13.952 1.00 69.88 209 GLU A N 1
ATOM 1645 C CA . GLU A 1 209 ? 15.779 0.391 -14.140 1.00 69.88 209 GLU A CA 1
ATOM 1646 C C . GLU A 1 209 ? 16.414 0.029 -12.788 1.00 69.88 209 GLU A C 1
ATOM 1648 O O . GLU A 1 209 ? 16.782 0.894 -11.994 1.00 69.88 209 GLU A O 1
ATOM 1653 N N . GLY A 1 210 ? 16.631 -1.265 -12.544 1.00 80.00 210 GLY A N 1
ATOM 1654 C CA . GLY A 1 210 ? 17.390 -1.735 -11.388 1.00 80.00 210 GLY A CA 1
ATOM 1655 C C . GLY A 1 210 ? 16.732 -2.895 -10.659 1.00 80.00 210 GLY A C 1
ATOM 1656 O O . GLY A 1 210 ? 15.978 -3.676 -11.234 1.00 80.00 210 GLY A O 1
ATOM 1657 N N . TYR A 1 211 ? 17.051 -3.021 -9.370 1.00 81.00 211 TYR A N 1
ATOM 1658 C CA . TYR A 1 211 ? 16.601 -4.135 -8.528 1.00 81.00 211 TYR A CA 1
ATOM 1659 C C . TYR A 1 211 ? 15.076 -4.169 -8.333 1.00 81.00 211 TYR A C 1
ATOM 1661 O O . TYR A 1 211 ? 14.515 -5.227 -8.052 1.00 81.00 211 TYR A O 1
ATOM 1669 N N . ASN A 1 212 ? 14.414 -3.021 -8.494 1.00 84.94 212 ASN A N 1
ATOM 1670 C CA . ASN A 1 212 ? 12.984 -2.878 -8.255 1.00 84.94 212 ASN A CA 1
ATOM 1671 C C . ASN A 1 212 ? 12.126 -3.000 -9.519 1.00 84.94 212 ASN A C 1
ATOM 1673 O O . ASN A 1 212 ? 10.902 -3.052 -9.404 1.00 84.94 212 ASN A O 1
ATOM 1677 N N . CYS A 1 213 ? 12.747 -3.108 -10.698 1.00 88.81 213 CYS A N 1
ATOM 1678 C CA . CYS A 1 213 ? 12.034 -3.189 -11.966 1.00 88.81 213 CYS A CA 1
ATOM 1679 C C . CYS A 1 213 ? 11.054 -4.372 -11.966 1.00 88.81 213 CYS A C 1
ATOM 1681 O O . CYS A 1 213 ? 11.432 -5.528 -11.762 1.00 88.81 213 CYS A O 1
ATOM 1683 N N . GLY A 1 214 ? 9.779 -4.075 -12.188 1.00 90.19 214 GLY A N 1
ATOM 1684 C CA . GLY A 1 214 ? 8.673 -5.021 -12.189 1.00 90.19 214 GLY A CA 1
ATOM 1685 C C . GLY A 1 214 ? 8.012 -5.248 -10.826 1.00 90.19 214 GLY A C 1
ATOM 1686 O O . GLY A 1 214 ? 6.973 -5.920 -10.787 1.00 90.19 214 GLY A O 1
ATOM 1687 N N . MET A 1 215 ? 8.550 -4.714 -9.720 1.00 94.88 215 MET A N 1
ATOM 1688 C CA . MET A 1 215 ? 7.915 -4.823 -8.402 1.00 94.88 215 MET A CA 1
ATOM 1689 C C . MET A 1 215 ? 6.658 -3.958 -8.317 1.00 94.88 215 MET A C 1
ATOM 1691 O O . MET A 1 215 ? 6.567 -2.882 -8.888 1.00 94.88 215 MET A O 1
ATOM 1695 N N . ILE A 1 216 ? 5.672 -4.426 -7.562 1.00 96.50 216 ILE A N 1
ATOM 1696 C CA . ILE A 1 216 ? 4.395 -3.755 -7.362 1.00 96.50 216 ILE A CA 1
ATOM 1697 C C . ILE A 1 216 ? 4.377 -3.118 -5.979 1.00 96.50 216 ILE A C 1
ATOM 1699 O O . ILE A 1 216 ? 4.482 -3.799 -4.947 1.00 96.50 216 ILE A O 1
ATOM 1703 N N . ARG A 1 217 ? 4.181 -1.803 -5.960 1.00 96.75 217 ARG A N 1
ATOM 1704 C CA . ARG A 1 217 ? 3.912 -1.029 -4.754 1.00 96.75 217 ARG A CA 1
ATOM 1705 C C . ARG A 1 217 ? 2.442 -0.658 -4.657 1.00 96.75 217 ARG A C 1
ATOM 1707 O O . ARG A 1 217 ? 1.723 -0.537 -5.648 1.00 96.75 217 ARG A O 1
ATOM 1714 N N . MET A 1 218 ? 2.007 -0.477 -3.422 1.00 97.81 218 MET A N 1
ATOM 1715 C CA . MET A 1 218 ? 0.670 -0.041 -3.083 1.00 97.81 218 MET A CA 1
ATOM 1716 C C . MET A 1 218 ? 0.729 1.405 -2.611 1.00 97.81 218 MET A C 1
ATOM 1718 O O . MET A 1 218 ? 1.424 1.714 -1.643 1.00 97.81 218 MET A O 1
ATOM 1722 N N . GLU A 1 219 ? -0.023 2.275 -3.273 1.00 97.56 219 GLU A N 1
ATOM 1723 C CA . GLU A 1 219 ? -0.100 3.696 -2.955 1.00 97.56 219 GLU A CA 1
ATOM 1724 C C . GLU A 1 219 ? -1.543 4.107 -2.658 1.00 97.56 219 GLU A C 1
ATOM 1726 O O . GLU A 1 219 ? -2.478 3.658 -3.315 1.00 97.56 219 GLU A O 1
ATOM 1731 N N . MET A 1 220 ? -1.750 4.990 -1.685 1.00 97.81 220 MET A N 1
ATOM 1732 C CA . MET A 1 220 ? -3.044 5.623 -1.452 1.00 97.81 220 MET A CA 1
ATOM 1733 C C . MET A 1 220 ? -2.882 7.130 -1.322 1.00 97.81 220 MET A C 1
ATOM 1735 O O . MET A 1 220 ? -2.141 7.608 -0.462 1.00 97.81 220 MET A O 1
ATOM 1739 N N . ILE A 1 221 ? -3.638 7.865 -2.134 1.00 95.38 221 ILE A N 1
ATOM 1740 C CA . ILE A 1 221 ? -3.687 9.328 -2.125 1.00 95.38 221 ILE A CA 1
ATOM 1741 C C . ILE A 1 221 ? -5.009 9.787 -1.508 1.00 95.38 221 ILE A C 1
ATOM 1743 O O . ILE A 1 221 ? -6.070 9.216 -1.778 1.00 95.38 221 ILE A O 1
ATOM 1747 N N . GLN A 1 222 ? -4.943 10.807 -0.653 1.00 95.06 222 GLN A N 1
ATOM 1748 C CA . GLN A 1 222 ? -6.117 11.422 -0.042 1.00 95.06 222 GLN A CA 1
ATOM 1749 C C . GLN A 1 222 ? -6.897 12.249 -1.072 1.00 95.06 222 GLN A C 1
ATOM 1751 O O . GLN A 1 222 ? -6.333 13.145 -1.694 1.00 95.06 222 GLN A O 1
ATOM 1756 N N . GLU A 1 223 ? -8.205 12.011 -1.206 1.00 87.81 223 GLU A N 1
ATOM 1757 C CA . GLU A 1 223 ? -9.029 12.642 -2.259 1.00 87.81 223 GLU A CA 1
ATOM 1758 C C . GLU A 1 223 ? -9.059 14.179 -2.203 1.00 87.81 223 GLU A C 1
ATOM 1760 O O . GLU A 1 223 ? -9.120 14.824 -3.243 1.00 87.81 223 GLU A O 1
ATOM 1765 N N . SER A 1 224 ? -9.006 14.782 -1.011 1.00 89.06 224 SER A N 1
ATOM 1766 C CA . SER A 1 224 ? -9.165 16.235 -0.847 1.00 89.06 224 SER A CA 1
ATOM 1767 C C . SER A 1 224 ? -7.858 17.026 -0.892 1.00 89.06 224 SER A C 1
ATOM 1769 O O . SER A 1 224 ? -7.854 18.180 -1.302 1.00 89.06 224 SER A O 1
ATOM 1771 N N . THR A 1 225 ? -6.765 16.448 -0.400 1.00 91.25 225 THR A N 1
ATOM 1772 C CA . THR A 1 225 ? -5.473 17.140 -0.238 1.00 91.25 225 THR A CA 1
ATOM 1773 C C . THR A 1 225 ? -4.431 16.672 -1.242 1.00 91.25 225 THR A C 1
ATOM 1775 O O . THR A 1 225 ? -3.381 17.293 -1.339 1.00 91.25 225 THR A O 1
ATOM 1778 N N . LEU A 1 226 ? -4.703 15.573 -1.955 1.00 90.94 226 LEU A N 1
ATOM 1779 C CA . LEU A 1 226 ? -3.757 14.880 -2.829 1.00 90.94 226 LEU A CA 1
ATOM 1780 C C . LEU A 1 226 ? -2.470 14.427 -2.120 1.00 90.94 226 LEU A C 1
ATOM 1782 O O . LEU A 1 226 ? -1.494 14.066 -2.769 1.00 90.94 226 LEU A O 1
ATOM 1786 N N . ASN A 1 227 ? -2.475 14.381 -0.787 1.00 93.19 227 ASN A N 1
ATOM 1787 C CA . ASN A 1 227 ? -1.341 13.889 -0.018 1.00 93.19 227 ASN A CA 1
ATOM 1788 C C . ASN A 1 227 ? -1.271 12.360 -0.100 1.00 93.19 227 ASN A C 1
ATOM 1790 O O . ASN A 1 227 ? -2.270 11.672 0.149 1.00 93.19 227 ASN A O 1
ATOM 1794 N N . THR A 1 228 ? -0.082 11.822 -0.375 1.00 95.81 228 THR A N 1
ATOM 1795 C CA . THR A 1 228 ? 0.184 10.385 -0.261 1.00 95.81 228 THR A CA 1
ATOM 1796 C C . THR A 1 228 ? 0.087 9.979 1.205 1.00 95.81 228 THR A C 1
ATOM 1798 O O . THR A 1 228 ? 0.856 10.415 2.058 1.00 95.81 228 THR A O 1
ATOM 1801 N N . MET A 1 229 ? -0.898 9.143 1.519 1.00 97.31 229 MET A N 1
ATOM 1802 C CA . MET A 1 229 ? -1.131 8.655 2.875 1.00 97.31 229 MET A CA 1
ATOM 1803 C C . MET A 1 229 ? -0.408 7.346 3.134 1.00 97.31 229 MET A C 1
ATOM 1805 O O . MET A 1 229 ? -0.111 7.042 4.282 1.00 97.31 229 MET A O 1
ATOM 1809 N N . MET A 1 230 ? -0.154 6.551 2.107 1.00 98.00 230 MET A N 1
ATOM 1810 C CA . MET A 1 230 ? 0.462 5.238 2.234 1.00 98.00 230 MET A CA 1
ATOM 1811 C C . MET A 1 230 ? 1.193 4.939 0.940 1.00 98.00 230 MET A C 1
ATOM 1813 O O . MET A 1 230 ? 0.630 5.157 -0.129 1.00 98.00 230 MET A O 1
ATOM 1817 N N . CYS A 1 231 ? 2.422 4.457 1.045 1.00 97.56 231 CYS A N 1
ATOM 1818 C CA . CYS A 1 231 ? 3.214 4.026 -0.093 1.00 97.56 231 CYS A CA 1
ATOM 1819 C C . CYS A 1 231 ? 4.222 2.987 0.400 1.00 97.56 231 CYS A C 1
ATOM 1821 O O . CYS A 1 231 ? 5.073 3.295 1.236 1.00 97.56 231 CYS A O 1
ATOM 1823 N N . HIS A 1 232 ? 4.061 1.739 -0.037 1.00 97.44 232 HIS A N 1
ATOM 1824 C CA . HIS A 1 232 ? 4.974 0.648 0.301 1.00 97.44 232 HIS A CA 1
ATOM 1825 C C . HIS A 1 232 ? 4.915 -0.497 -0.706 1.00 97.44 232 HIS A C 1
ATOM 1827 O O . HIS A 1 232 ? 3.901 -0.736 -1.358 1.00 97.44 232 HIS A O 1
ATOM 1833 N N . GLU A 1 233 ? 5.993 -1.266 -0.766 1.00 96.50 233 GLU A N 1
ATOM 1834 C CA . GLU A 1 233 ? 6.054 -2.552 -1.453 1.00 96.50 233 GLU A CA 1
ATOM 1835 C C . GLU A 1 233 ? 5.245 -3.616 -0.713 1.00 96.50 233 GLU A C 1
ATOM 1837 O O . GLU A 1 233 ? 5.300 -3.739 0.516 1.00 96.50 233 GLU A O 1
ATOM 1842 N N . LEU A 1 234 ? 4.552 -4.454 -1.478 1.00 94.25 234 LEU A N 1
ATOM 1843 C CA . LEU A 1 234 ? 3.855 -5.612 -0.933 1.00 94.25 234 LEU A CA 1
ATOM 1844 C C . LEU A 1 234 ? 4.844 -6.763 -0.736 1.00 94.25 234 LEU A C 1
ATOM 1846 O O . LEU A 1 234 ? 5.298 -7.390 -1.692 1.00 94.25 234 LEU A O 1
ATOM 1850 N N . LEU A 1 235 ? 5.203 -7.004 0.524 1.00 92.50 235 LEU A N 1
ATOM 1851 C CA . LEU A 1 235 ? 6.108 -8.076 0.945 1.00 92.50 235 LEU A CA 1
ATOM 1852 C C . LEU A 1 235 ? 5.330 -9.277 1.494 1.00 92.50 235 LEU A C 1
ATOM 1854 O O . LEU A 1 235 ? 4.105 -9.283 1.521 1.00 92.50 235 LEU A O 1
ATOM 1858 N N . GLN A 1 236 ? 6.046 -10.283 1.996 1.00 91.38 236 GLN A N 1
ATOM 1859 C CA . GLN A 1 236 ? 5.485 -11.541 2.507 1.00 91.38 236 GLN A CA 1
ATOM 1860 C C . GLN A 1 236 ? 4.570 -11.396 3.745 1.00 91.38 236 GLN A C 1
ATOM 1862 O O . GLN A 1 236 ? 3.987 -12.376 4.204 1.00 91.38 236 GLN A O 1
ATOM 1867 N N . GLU A 1 237 ? 4.418 -10.187 4.285 1.00 94.06 237 GLU A N 1
ATOM 1868 C CA . GLU A 1 237 ? 3.512 -9.889 5.396 1.00 94.06 237 GLU A CA 1
ATOM 1869 C C . GLU A 1 237 ? 2.057 -10.238 5.013 1.00 94.06 237 GLU A C 1
ATOM 1871 O O . GLU A 1 237 ? 1.557 -9.801 3.969 1.00 94.06 237 GLU A O 1
ATOM 1876 N N . PRO A 1 238 ? 1.338 -11.043 5.814 1.00 94.69 238 PRO A N 1
ATOM 1877 C CA . PRO A 1 238 ? -0.008 -11.483 5.468 1.00 94.69 238 PRO A CA 1
ATOM 1878 C C . PRO A 1 238 ? -1.028 -10.343 5.599 1.00 94.69 238 PRO A C 1
ATOM 1880 O O . PRO A 1 238 ? -0.990 -9.557 6.547 1.00 94.69 238 PRO A O 1
ATOM 1883 N N . VAL A 1 239 ? -1.992 -10.293 4.672 1.00 96.38 239 VAL A N 1
ATOM 1884 C CA . VAL A 1 239 ? -3.146 -9.387 4.770 1.00 96.38 239 VAL A CA 1
ATOM 1885 C C . VAL A 1 239 ? -4.257 -10.131 5.506 1.00 96.38 239 VAL A C 1
ATOM 1887 O O . VAL A 1 239 ? -4.920 -11.018 4.965 1.00 96.38 239 VAL A O 1
ATOM 1890 N N . LEU A 1 240 ? -4.433 -9.801 6.784 1.00 96.38 240 LEU A N 1
ATOM 1891 C CA . LEU A 1 240 ? -5.315 -10.525 7.695 1.00 96.38 240 LEU A CA 1
ATOM 1892 C C . LEU A 1 240 ? -6.683 -9.842 7.803 1.00 96.38 240 LEU A C 1
ATOM 1894 O O . LEU A 1 240 ? -6.743 -8.617 7.902 1.00 96.38 240 LEU A O 1
ATOM 1898 N N . PRO A 1 241 ? -7.798 -10.592 7.825 1.00 96.31 241 PRO A N 1
ATOM 1899 C CA . PRO A 1 241 ? -9.113 -10.009 8.068 1.00 96.31 241 PRO A CA 1
ATOM 1900 C C . PRO A 1 241 ? -9.224 -9.486 9.509 1.00 96.31 241 PRO A C 1
ATOM 1902 O O . PRO A 1 241 ? -8.787 -10.136 10.461 1.00 96.31 241 PRO A O 1
ATOM 1905 N N . MET A 1 242 ? -9.858 -8.325 9.694 1.00 94.00 242 MET A N 1
ATOM 1906 C CA . MET A 1 242 ? -10.138 -7.804 11.037 1.00 94.00 242 MET A CA 1
ATOM 1907 C C . MET A 1 242 ? -11.270 -8.585 11.712 1.00 94.00 242 MET A C 1
ATOM 1909 O O . MET A 1 242 ? -12.354 -8.722 11.151 1.00 94.00 242 MET A O 1
ATOM 1913 N N . LYS A 1 243 ? -11.069 -8.995 12.971 1.00 85.50 243 LYS A N 1
ATOM 1914 C CA . LYS A 1 243 ? -12.066 -9.757 13.752 1.00 85.50 243 LYS A CA 1
ATOM 1915 C C . LYS A 1 243 ? -13.388 -9.015 13.989 1.00 85.50 243 LYS A C 1
ATOM 1917 O O . LYS A 1 243 ? -14.410 -9.650 14.206 1.00 85.50 243 LYS A O 1
ATOM 1922 N N . SER A 1 244 ? -13.381 -7.681 13.993 1.00 73.00 244 SER A N 1
ATOM 1923 C CA . SER A 1 244 ? -14.528 -6.885 14.449 1.00 73.00 244 SER A CA 1
ATOM 1924 C C . SER A 1 244 ? -15.551 -6.544 13.363 1.00 73.00 244 SER A C 1
ATOM 1926 O O . SER A 1 244 ? -16.550 -5.893 13.672 1.00 73.00 244 SER A O 1
ATOM 1928 N N . LYS A 1 245 ? -15.324 -6.914 12.091 1.00 66.50 245 LYS A N 1
ATOM 1929 C CA . LYS A 1 245 ? -16.160 -6.458 10.963 1.00 66.50 245 LYS A CA 1
ATOM 1930 C C . LYS A 1 245 ? -16.406 -7.565 9.945 1.00 66.50 245 LYS A C 1
ATOM 1932 O O . LYS A 1 245 ? -15.566 -8.437 9.773 1.00 66.50 245 LYS A O 1
ATOM 1937 N N . LYS A 1 246 ? -17.568 -7.498 9.278 1.00 82.31 246 LYS A N 1
ATOM 1938 C CA . LYS A 1 246 ? -18.148 -8.460 8.313 1.00 82.31 246 LYS A CA 1
ATOM 1939 C C . LYS A 1 246 ? -17.299 -8.680 7.038 1.00 82.31 246 LYS A C 1
ATOM 1941 O O . LYS A 1 246 ? -17.792 -8.508 5.933 1.00 82.31 246 LYS A O 1
ATOM 1946 N N . GLY A 1 247 ? -16.008 -8.980 7.166 1.00 88.50 247 GLY A N 1
ATOM 1947 C CA . GLY A 1 247 ? -15.115 -9.246 6.034 1.00 88.50 247 GLY A CA 1
ATOM 1948 C C . GLY A 1 247 ? -14.821 -8.043 5.126 1.00 88.50 247 GLY A C 1
ATOM 1949 O O . GLY A 1 247 ? -14.312 -8.241 4.033 1.00 88.50 247 GLY A O 1
ATOM 1950 N N . THR A 1 248 ? -15.130 -6.809 5.540 1.00 96.31 248 THR A N 1
ATOM 1951 C CA . THR A 1 248 ? -14.884 -5.584 4.745 1.00 96.31 248 THR A CA 1
ATOM 1952 C C . THR A 1 248 ? -13.636 -4.814 5.180 1.00 96.31 248 THR A C 1
ATOM 1954 O O . THR A 1 248 ? -13.435 -3.654 4.816 1.00 96.31 248 THR A O 1
ATOM 1957 N N . SER A 1 249 ? -12.817 -5.395 6.057 1.00 96.94 249 SER A N 1
ATOM 1958 C CA . SER A 1 249 ? -11.629 -4.728 6.587 1.00 96.94 249 SER A CA 1
ATOM 1959 C C . SER A 1 249 ? -10.467 -5.694 6.743 1.00 96.94 249 SER A C 1
ATOM 1961 O O . SER A 1 249 ? -10.646 -6.815 7.228 1.00 96.94 249 SER A O 1
ATOM 1963 N N . TYR A 1 250 ? -9.278 -5.217 6.391 1.00 97.62 250 TYR A N 1
ATOM 1964 C CA . TYR A 1 250 ? -8.036 -5.976 6.466 1.00 97.62 250 TYR A CA 1
ATOM 1965 C C . TYR A 1 250 ? -6.963 -5.193 7.207 1.00 97.62 250 TYR A C 1
ATOM 1967 O O . TYR A 1 250 ? -6.971 -3.966 7.191 1.00 97.62 250 TYR A O 1
ATOM 1975 N N . THR A 1 251 ? -6.041 -5.915 7.833 1.00 97.19 251 THR A N 1
ATOM 1976 C CA . THR A 1 251 ? -4.878 -5.391 8.552 1.00 97.19 251 THR A CA 1
ATOM 1977 C C . THR A 1 251 ? -3.606 -6.057 8.071 1.00 97.19 251 THR A C 1
ATOM 1979 O O . THR A 1 251 ? -3.608 -7.261 7.816 1.00 97.19 251 THR A O 1
ATOM 1982 N N . TRP A 1 252 ? -2.520 -5.298 8.013 1.00 97.75 252 TRP A N 1
ATOM 1983 C CA . TRP A 1 252 ? -1.191 -5.817 7.704 1.00 97.75 252 TRP A CA 1
ATOM 1984 C C . TRP A 1 252 ? -0.115 -4.908 8.302 1.00 97.75 252 TRP A C 1
ATOM 1986 O O . TRP A 1 252 ? -0.385 -3.772 8.707 1.00 97.75 252 TRP A O 1
ATOM 1996 N N . LYS A 1 253 ? 1.108 -5.431 8.375 1.00 96.31 253 LYS A N 1
ATOM 1997 C CA . LYS A 1 253 ? 2.306 -4.681 8.757 1.00 96.31 253 LYS A CA 1
ATOM 1998 C C . LYS A 1 253 ? 3.144 -4.423 7.511 1.00 96.31 253 LYS A C 1
ATOM 2000 O O . LYS A 1 253 ? 3.182 -5.259 6.613 1.00 96.31 253 LYS A O 1
ATOM 2005 N N . CYS A 1 254 ? 3.801 -3.273 7.438 1.00 96.88 254 CYS A N 1
ATOM 2006 C CA . CYS A 1 254 ? 4.657 -2.929 6.303 1.00 96.88 254 CYS A CA 1
ATOM 2007 C C . CYS A 1 254 ? 5.721 -1.896 6.686 1.00 96.88 254 CYS A C 1
ATOM 2009 O O . CYS A 1 254 ? 5.647 -1.267 7.742 1.00 96.88 254 CYS A O 1
ATOM 2011 N N . LYS A 1 255 ? 6.706 -1.703 5.804 1.00 96.50 255 LYS A N 1
ATOM 2012 C CA . LYS A 1 255 ? 7.652 -0.582 5.846 1.00 96.50 255 LYS A CA 1
ATOM 2013 C C . LYS A 1 255 ? 7.145 0.491 4.880 1.00 96.50 255 LYS A C 1
ATOM 2015 O O . LYS A 1 255 ? 7.245 0.309 3.675 1.00 96.50 255 LYS A O 1
ATOM 2020 N N . ASP A 1 256 ? 6.543 1.544 5.421 1.00 97.00 256 ASP A N 1
ATOM 2021 C CA . ASP A 1 256 ? 5.880 2.623 4.676 1.00 97.00 256 ASP A CA 1
ATOM 2022 C C . ASP A 1 256 ? 6.825 3.801 4.453 1.00 97.00 256 ASP A C 1
ATOM 2024 O O . ASP A 1 256 ? 7.595 4.130 5.354 1.00 97.00 256 ASP A O 1
ATOM 2028 N N . TRP A 1 257 ? 6.751 4.438 3.282 1.00 96.38 257 TRP A N 1
ATOM 2029 C CA . TRP A 1 257 ? 7.583 5.587 2.901 1.00 96.38 257 TRP A CA 1
ATOM 2030 C C . TRP A 1 257 ? 6.782 6.826 2.480 1.00 96.38 257 TRP A C 1
ATOM 2032 O O . TRP A 1 257 ? 7.365 7.782 1.983 1.00 96.38 257 TRP A O 1
ATOM 2042 N N . ALA A 1 258 ? 5.466 6.867 2.723 1.00 95.06 258 ALA A N 1
ATOM 2043 C CA . ALA A 1 258 ? 4.630 8.022 2.370 1.00 95.06 258 ALA A CA 1
ATOM 2044 C C . ALA A 1 258 ? 5.084 9.350 3.015 1.00 95.06 258 ALA A C 1
ATOM 2046 O O . ALA A 1 258 ? 4.906 10.411 2.432 1.00 95.06 258 ALA A O 1
ATOM 2047 N N . TYR A 1 259 ? 5.678 9.291 4.213 1.00 89.81 259 TYR A N 1
ATOM 2048 C CA . TYR A 1 259 ? 6.256 10.462 4.893 1.00 89.81 259 TYR A CA 1
ATOM 2049 C C . TYR A 1 259 ? 7.707 10.227 5.304 1.00 89.81 259 TYR A C 1
ATOM 2051 O O . TYR A 1 259 ? 8.595 11.025 5.025 1.00 89.81 259 TYR A O 1
ATOM 2059 N N . ARG A 1 260 ? 7.935 9.130 6.026 1.00 91.56 260 ARG A N 1
ATOM 2060 C CA . ARG A 1 260 ? 9.238 8.669 6.500 1.00 91.56 260 ARG A CA 1
ATOM 2061 C C . ARG A 1 260 ? 9.239 7.159 6.443 1.00 91.56 260 ARG A C 1
ATOM 2063 O O . ARG A 1 260 ? 8.218 6.547 6.758 1.00 91.56 260 ARG A O 1
ATOM 2070 N N . THR A 1 261 ? 10.388 6.597 6.104 1.00 94.00 261 THR A N 1
ATOM 2071 C CA . THR A 1 261 ? 10.603 5.157 6.009 1.00 94.00 261 THR A CA 1
ATOM 2072 C C . THR A 1 261 ? 10.547 4.504 7.391 1.00 94.00 261 THR A C 1
ATOM 2074 O O . THR A 1 261 ? 11.559 4.433 8.086 1.00 94.00 261 THR A O 1
ATOM 2077 N N . MET A 1 262 ? 9.377 4.007 7.799 1.00 94.31 262 MET A N 1
ATOM 2078 C CA . MET A 1 262 ? 9.176 3.373 9.110 1.00 94.31 262 MET A CA 1
ATOM 2079 C C . MET A 1 262 ? 8.240 2.166 9.040 1.00 94.31 262 MET A C 1
ATOM 2081 O O . MET A 1 262 ? 7.439 2.026 8.113 1.00 94.31 262 MET A O 1
ATOM 2085 N N . LYS A 1 263 ? 8.345 1.268 10.024 1.00 94.38 263 LYS A N 1
ATOM 2086 C CA . LYS A 1 263 ? 7.412 0.145 10.150 1.00 94.38 263 LYS A CA 1
ATOM 2087 C C . LYS A 1 263 ? 6.076 0.670 10.671 1.00 94.38 263 LYS A C 1
ATOM 2089 O O . LYS A 1 263 ? 6.048 1.346 11.690 1.00 94.38 263 LYS A O 1
ATOM 2094 N N . ARG A 1 264 ? 4.981 0.357 9.982 1.00 95.44 264 ARG A N 1
ATOM 2095 C CA . ARG A 1 264 ? 3.617 0.741 10.371 1.00 95.44 264 ARG A CA 1
ATOM 2096 C C . ARG A 1 264 ? 2.702 -0.474 10.337 1.00 95.44 264 ARG A C 1
ATOM 2098 O O . ARG A 1 264 ? 2.960 -1.447 9.626 1.00 95.44 264 ARG A O 1
ATOM 2105 N N . THR A 1 265 ? 1.624 -0.410 11.112 1.00 96.12 265 THR A N 1
ATOM 2106 C CA . THR A 1 265 ? 0.521 -1.373 11.025 1.00 96.12 265 THR A CA 1
ATOM 2107 C C . THR A 1 265 ? -0.710 -0.635 10.525 1.00 96.12 265 THR A C 1
ATOM 2109 O O . THR A 1 265 ? -1.224 0.259 11.200 1.00 96.12 265 THR A O 1
ATOM 2112 N N . PHE A 1 266 ? -1.184 -1.007 9.341 1.00 97.81 266 PHE A N 1
ATOM 2113 C CA . PHE A 1 266 ? -2.357 -0.395 8.732 1.00 97.81 266 PHE A CA 1
ATOM 2114 C C . PHE A 1 266 ? -3.588 -1.278 8.888 1.00 97.81 266 PHE A C 1
ATOM 2116 O O . PHE A 1 266 ? -3.501 -2.503 9.005 1.00 97.81 266 PHE A O 1
ATOM 2123 N N . ALA A 1 267 ? -4.748 -0.629 8.868 1.00 97.50 267 ALA A N 1
ATOM 2124 C CA . ALA A 1 267 ? -6.020 -1.261 8.588 1.00 97.50 267 ALA A CA 1
ATOM 2125 C C . ALA A 1 267 ? -6.740 -0.487 7.490 1.00 97.50 267 ALA A C 1
ATOM 2127 O O . ALA A 1 267 ? -6.842 0.736 7.548 1.00 97.50 267 ALA A O 1
ATOM 2128 N N . ILE A 1 268 ? -7.305 -1.197 6.527 1.00 97.94 268 ILE A N 1
ATOM 2129 C CA . ILE A 1 268 ? -8.146 -0.615 5.485 1.00 97.94 268 ILE A CA 1
ATOM 2130 C C . ILE A 1 268 ? -9.577 -1.090 5.656 1.00 97.94 268 ILE A C 1
ATOM 2132 O O . ILE A 1 268 ? -9.821 -2.232 6.055 1.00 97.94 268 ILE A O 1
ATOM 2136 N N . ARG A 1 269 ? -10.532 -0.213 5.360 1.00 97.44 269 ARG A N 1
ATOM 2137 C CA . ARG A 1 269 ? -11.954 -0.541 5.338 1.00 97.44 269 ARG A CA 1
ATOM 2138 C C . ARG A 1 269 ? -12.586 -0.076 4.043 1.00 97.44 269 ARG A C 1
ATOM 2140 O O . ARG A 1 269 ? -12.494 1.102 3.708 1.00 97.44 269 ARG A O 1
ATOM 2147 N N . PHE A 1 270 ? -13.296 -0.994 3.410 1.00 97.50 270 PHE A N 1
ATOM 2148 C CA . PHE A 1 270 ? -14.134 -0.726 2.255 1.00 97.50 270 PHE A CA 1
ATOM 2149 C C . PHE A 1 270 ? -15.593 -0.635 2.690 1.00 97.50 270 PHE A C 1
ATOM 2151 O O . PHE A 1 270 ? -16.006 -1.292 3.654 1.00 97.50 270 PHE A O 1
ATOM 2158 N N . ASP A 1 271 ? -16.355 0.197 1.988 1.00 95.75 271 ASP A N 1
ATOM 2159 C CA . ASP A 1 271 ? -17.803 0.270 2.178 1.00 95.75 271 ASP A CA 1
ATOM 2160 C C . ASP A 1 271 ? -18.499 -0.928 1.507 1.00 95.75 271 ASP A C 1
ATOM 2162 O O . ASP A 1 271 ? -19.476 -1.449 2.043 1.00 95.75 271 ASP A O 1
ATOM 2166 N N . ASP A 1 272 ? -17.937 -1.425 0.398 1.00 96.38 272 ASP A N 1
ATOM 2167 C CA . ASP A 1 272 ? -18.405 -2.609 -0.324 1.00 96.38 272 ASP A CA 1
ATOM 2168 C C . ASP A 1 272 ? -17.551 -3.858 -0.023 1.00 96.38 272 ASP A C 1
ATOM 2170 O O . ASP A 1 272 ? -16.319 -3.813 0.041 1.00 96.38 272 ASP A O 1
ATOM 2174 N N . HIS A 1 273 ? -18.222 -4.998 0.151 1.00 95.62 273 HIS A N 1
ATOM 2175 C CA . HIS A 1 273 ? -17.583 -6.291 0.381 1.00 95.62 273 HIS A CA 1
ATOM 2176 C C . HIS A 1 273 ? -16.850 -6.806 -0.860 1.00 95.62 273 HIS A C 1
ATOM 2178 O O . HIS A 1 273 ? -15.763 -7.368 -0.720 1.00 95.62 273 HIS A O 1
ATOM 2184 N N . MET A 1 274 ? -17.394 -6.587 -2.062 1.00 96.75 274 MET A N 1
ATOM 2185 C CA . MET A 1 274 ? -16.752 -7.053 -3.295 1.00 96.75 274 MET A CA 1
ATOM 2186 C C . MET A 1 274 ? -15.432 -6.318 -3.544 1.00 96.75 274 MET A C 1
ATOM 2188 O O . MET A 1 274 ? -14.423 -6.957 -3.846 1.00 96.75 274 MET A O 1
ATOM 2192 N N . GLU A 1 275 ? -15.398 -5.003 -3.314 1.00 97.38 275 GLU A N 1
ATOM 2193 C CA . GLU A 1 275 ? -14.155 -4.219 -3.350 1.00 97.38 275 GLU A CA 1
ATOM 2194 C C . GLU A 1 275 ? -13.130 -4.687 -2.306 1.00 97.38 275 GLU A C 1
ATOM 2196 O O . GLU A 1 275 ? -11.937 -4.758 -2.603 1.00 97.38 275 GLU A O 1
ATOM 2201 N N . ALA A 1 276 ? -13.575 -5.088 -1.110 1.00 97.00 276 ALA A N 1
ATOM 2202 C CA . ALA A 1 276 ? -12.687 -5.644 -0.091 1.00 97.00 276 ALA A CA 1
ATOM 2203 C C . ALA A 1 276 ? -12.023 -6.955 -0.561 1.00 97.00 276 ALA A C 1
ATOM 2205 O O . ALA A 1 276 ? -10.806 -7.121 -0.439 1.00 97.00 276 ALA A O 1
ATOM 2206 N N . VAL A 1 277 ? -12.805 -7.873 -1.135 1.00 96.56 277 VAL A N 1
ATOM 2207 C CA . VAL A 1 277 ? -12.292 -9.143 -1.675 1.00 96.56 277 VAL A CA 1
ATOM 2208 C C . VAL A 1 277 ? -11.335 -8.892 -2.842 1.00 96.56 277 VAL A C 1
ATOM 2210 O O . VAL A 1 277 ? -10.251 -9.474 -2.881 1.00 96.56 277 VAL A O 1
ATOM 2213 N N . LYS A 1 278 ? -11.693 -7.980 -3.751 1.00 97.31 278 LYS A N 1
ATOM 2214 C CA . LYS A 1 278 ? -10.847 -7.568 -4.878 1.00 97.31 278 LYS A CA 1
ATOM 2215 C C . LYS A 1 278 ? -9.505 -7.008 -4.407 1.00 97.31 278 LYS A C 1
ATOM 2217 O O . LYS A 1 278 ? -8.467 -7.440 -4.897 1.00 97.31 278 LYS A O 1
ATOM 2222 N N . PHE A 1 279 ? -9.514 -6.108 -3.421 1.00 97.88 279 PHE A N 1
ATOM 2223 C CA . PHE A 1 279 ? -8.295 -5.590 -2.797 1.00 97.88 279 PHE A CA 1
ATOM 2224 C C . PHE A 1 279 ? -7.407 -6.715 -2.260 1.00 97.88 279 PHE A C 1
ATOM 2226 O O . PHE A 1 279 ? -6.207 -6.726 -2.524 1.00 97.88 279 PHE A O 1
ATOM 2233 N N . LYS A 1 280 ? -7.989 -7.669 -1.522 1.00 97.19 280 LYS A N 1
ATOM 2234 C CA . LYS A 1 280 ? -7.232 -8.783 -0.946 1.00 97.19 280 LYS A CA 1
ATOM 2235 C C . LYS A 1 280 ? -6.556 -9.613 -2.038 1.00 97.19 280 LYS A C 1
ATOM 2237 O O . LYS A 1 280 ? -5.377 -9.922 -1.904 1.00 97.19 280 LYS A O 1
ATOM 2242 N N . ASN A 1 281 ? -7.283 -9.946 -3.104 1.00 97.31 281 ASN A N 1
ATOM 2243 C CA . ASN A 1 281 ? -6.740 -10.731 -4.213 1.00 97.31 281 ASN A CA 1
ATOM 2244 C C . ASN A 1 281 ? -5.576 -9.998 -4.889 1.00 97.31 281 ASN A C 1
ATOM 2246 O O . ASN A 1 281 ? -4.503 -10.576 -5.015 1.00 97.31 281 ASN A O 1
ATOM 2250 N N . LEU A 1 282 ? -5.741 -8.707 -5.199 1.00 97.44 282 LEU A N 1
ATOM 2251 C CA . LEU A 1 282 ? -4.671 -7.889 -5.780 1.00 97.44 282 LEU A CA 1
ATOM 2252 C C . LEU A 1 282 ? -3.450 -7.790 -4.869 1.00 97.44 282 LEU A C 1
ATOM 2254 O O . LEU A 1 282 ? -2.318 -7.859 -5.343 1.00 97.44 282 LEU A O 1
ATOM 2258 N N . ALA A 1 283 ? -3.665 -7.654 -3.560 1.00 97.50 283 ALA A N 1
ATOM 2259 C CA . ALA A 1 283 ? -2.577 -7.620 -2.598 1.00 97.50 283 ALA A CA 1
ATOM 2260 C C . ALA A 1 283 ? -1.797 -8.941 -2.577 1.00 97.50 283 ALA A C 1
ATOM 2262 O O . ALA A 1 283 ? -0.571 -8.909 -2.609 1.00 97.50 283 ALA A O 1
ATOM 2263 N N . GLU A 1 284 ? -2.472 -10.092 -2.556 1.00 96.81 284 GLU A N 1
ATOM 2264 C CA . GLU A 1 284 ? -1.801 -11.400 -2.575 1.00 96.81 284 GLU A CA 1
ATOM 2265 C C . GLU A 1 284 ? -1.122 -11.693 -3.927 1.00 96.81 284 GLU A C 1
ATOM 2267 O O . GLU A 1 284 ? 0.018 -12.156 -3.946 1.00 96.81 284 GLU A O 1
ATOM 2272 N N . GLU A 1 285 ? -1.752 -11.356 -5.056 1.00 96.44 285 GLU A N 1
ATOM 2273 C CA . GLU A 1 285 ? -1.151 -11.474 -6.395 1.00 96.44 285 GLU A CA 1
ATOM 2274 C C . GLU A 1 285 ? 0.120 -10.627 -6.517 1.00 96.44 285 GLU A C 1
ATOM 2276 O O . GLU A 1 285 ? 1.158 -11.105 -6.980 1.00 96.44 285 GLU A O 1
ATOM 2281 N N . SER A 1 286 ? 0.073 -9.392 -6.015 1.00 96.69 286 SER A N 1
ATOM 2282 C CA . SER A 1 286 ? 1.222 -8.486 -6.022 1.00 96.69 286 SER A CA 1
ATOM 2283 C C . SER A 1 286 ? 2.383 -9.013 -5.178 1.00 96.69 286 SER A C 1
ATOM 2285 O O . SER A 1 286 ? 3.538 -8.861 -5.568 1.00 96.69 286 SER A O 1
ATOM 2287 N N . LYS A 1 287 ? 2.113 -9.687 -4.051 1.00 96.12 287 LYS A N 1
ATOM 2288 C CA . LYS A 1 287 ? 3.170 -10.345 -3.263 1.00 96.12 287 LYS A CA 1
ATOM 2289 C C . LYS A 1 287 ? 3.834 -11.466 -4.045 1.00 96.12 287 LYS A C 1
ATOM 2291 O O . LYS A 1 287 ? 5.059 -11.561 -4.043 1.00 96.12 287 LYS A O 1
ATOM 2296 N N . VAL A 1 288 ? 3.041 -12.308 -4.713 1.00 95.50 288 VAL A N 1
ATOM 2297 C CA . VAL A 1 288 ? 3.568 -13.401 -5.543 1.00 95.50 288 VAL A CA 1
ATOM 2298 C C . VAL A 1 288 ? 4.448 -12.836 -6.657 1.00 95.50 288 VAL A C 1
ATOM 2300 O O . VAL A 1 288 ? 5.561 -13.327 -6.844 1.00 95.50 288 VAL A O 1
ATOM 2303 N N . ASN A 1 289 ? 4.002 -11.771 -7.331 1.00 94.56 289 ASN A N 1
ATOM 2304 C CA . ASN A 1 289 ? 4.807 -11.051 -8.318 1.00 94.56 289 ASN A CA 1
ATOM 2305 C C . ASN A 1 289 ? 6.126 -10.549 -7.712 1.00 94.56 289 ASN A C 1
ATOM 2307 O O . ASN A 1 289 ? 7.199 -10.875 -8.210 1.00 94.56 289 ASN A O 1
ATOM 2311 N N . ASN A 1 290 ? 6.072 -9.835 -6.588 1.00 95.25 290 ASN A N 1
ATOM 2312 C CA . ASN A 1 290 ? 7.264 -9.262 -5.958 1.00 95.25 290 ASN A CA 1
ATOM 2313 C C . ASN A 1 290 ? 8.263 -10.335 -5.513 1.00 95.25 290 ASN A C 1
ATOM 2315 O O . ASN A 1 290 ? 9.472 -10.153 -5.649 1.00 95.25 290 ASN A O 1
ATOM 2319 N N . CYS A 1 291 ? 7.780 -11.480 -5.026 1.00 93.88 291 CYS A N 1
ATOM 2320 C CA . CYS A 1 291 ? 8.628 -12.631 -4.730 1.00 93.88 291 CYS A CA 1
ATOM 2321 C C . CYS A 1 291 ? 9.321 -13.175 -5.989 1.00 93.88 291 CYS A C 1
ATOM 2323 O O . CYS A 1 291 ? 10.506 -13.512 -5.929 1.00 93.88 291 CYS A O 1
ATOM 2325 N N . ARG A 1 292 ? 8.615 -13.248 -7.125 1.00 92.69 292 ARG A N 1
ATOM 2326 C CA . ARG A 1 292 ? 9.175 -13.717 -8.404 1.00 92.69 292 ARG A CA 1
ATOM 2327 C C . ARG A 1 292 ? 10.199 -12.739 -8.974 1.00 92.69 292 ARG A C 1
ATOM 2329 O O . ARG A 1 292 ? 11.288 -13.177 -9.340 1.00 92.69 292 ARG A O 1
ATOM 2336 N N . VAL A 1 293 ? 9.897 -11.442 -8.966 1.00 91.50 293 VAL A N 1
ATOM 2337 C CA . VAL A 1 293 ? 10.816 -10.371 -9.390 1.00 91.50 293 VAL A CA 1
ATOM 2338 C C . VAL A 1 293 ? 12.098 -10.400 -8.556 1.00 91.50 293 VAL A C 1
ATOM 2340 O O . VAL A 1 293 ? 13.186 -10.488 -9.116 1.00 91.50 293 VAL A O 1
ATOM 2343 N N . ARG A 1 294 ? 11.994 -10.474 -7.221 1.00 90.94 294 ARG A N 1
ATOM 2344 C CA . ARG A 1 294 ? 13.170 -10.577 -6.331 1.00 90.94 294 ARG A CA 1
ATOM 2345 C C . ARG A 1 294 ? 13.979 -11.856 -6.506 1.00 90.94 294 ARG A C 1
ATOM 2347 O O . ARG A 1 294 ? 15.170 -11.870 -6.219 1.00 90.94 294 ARG A O 1
ATOM 2354 N N . SER A 1 295 ? 13.338 -12.924 -6.970 1.00 91.06 295 SER A N 1
ATOM 2355 C CA . SER A 1 295 ? 14.020 -14.175 -7.315 1.00 91.06 295 SER A CA 1
ATOM 2356 C C . SER A 1 295 ? 14.662 -14.132 -8.709 1.00 91.06 295 SER A C 1
ATOM 2358 O O . SER A 1 295 ? 15.226 -15.135 -9.141 1.00 91.06 295 SER A O 1
ATOM 2360 N N . GLY A 1 296 ? 14.551 -13.012 -9.436 1.00 88.25 296 GLY A N 1
ATOM 2361 C CA . GLY A 1 296 ? 15.053 -12.854 -10.801 1.00 88.25 296 GLY A CA 1
ATOM 2362 C C . GLY A 1 296 ? 14.250 -13.616 -11.860 1.00 88.25 296 GLY A C 1
ATOM 2363 O O . GLY A 1 296 ? 14.753 -13.825 -12.959 1.00 88.25 296 GLY A O 1
ATOM 2364 N N . LEU A 1 297 ? 13.035 -14.082 -11.540 1.00 84.94 297 LEU A N 1
ATOM 2365 C CA . LEU A 1 297 ? 12.232 -14.927 -12.436 1.00 84.94 297 LEU A CA 1
ATOM 2366 C C . LEU A 1 297 ? 11.362 -14.133 -13.417 1.00 84.94 297 LEU A C 1
ATOM 2368 O O . LEU A 1 297 ? 11.124 -14.621 -14.517 1.00 84.94 297 LEU A O 1
ATOM 2372 N N . ASP A 1 298 ? 10.904 -12.943 -13.021 1.00 77.06 298 ASP A N 1
ATOM 2373 C CA . ASP A 1 298 ? 10.007 -12.082 -13.814 1.00 77.06 298 ASP A CA 1
ATOM 2374 C C . ASP A 1 298 ? 10.631 -10.718 -14.138 1.00 77.06 298 ASP A C 1
ATOM 2376 O O . ASP A 1 298 ? 9.925 -9.751 -14.414 1.00 77.06 298 ASP A O 1
ATOM 2380 N N . VAL A 1 299 ? 11.961 -10.620 -14.104 1.00 70.19 299 VAL A N 1
ATOM 2381 C CA . VAL A 1 299 ? 12.626 -9.450 -14.682 1.00 70.19 299 VAL A CA 1
ATOM 2382 C C . VAL A 1 299 ? 12.406 -9.544 -16.196 1.00 70.19 299 VAL A C 1
ATOM 2384 O O . VAL A 1 299 ? 12.762 -10.585 -16.761 1.00 70.19 299 VAL A O 1
ATOM 2387 N N . PRO A 1 300 ? 11.777 -8.547 -16.852 1.00 65.06 300 PRO A N 1
ATOM 2388 C CA . PRO A 1 300 ? 11.542 -8.592 -18.292 1.00 65.06 300 PRO A CA 1
ATOM 2389 C C . PRO A 1 300 ? 12.847 -8.946 -19.010 1.00 65.06 300 PRO A C 1
ATOM 2391 O O . PRO A 1 300 ? 13.898 -8.377 -18.713 1.00 65.06 300 PRO A O 1
ATOM 2394 N N . ASP A 1 301 ? 12.784 -9.962 -19.879 1.00 63.38 301 ASP A N 1
ATOM 2395 C CA . ASP A 1 301 ? 13.957 -10.552 -20.526 1.00 63.38 301 ASP A CA 1
ATOM 2396 C C . ASP A 1 301 ? 14.695 -9.429 -21.264 1.00 63.38 301 ASP A C 1
ATOM 2398 O O . ASP A 1 301 ? 14.192 -8.870 -22.240 1.00 63.38 301 ASP A O 1
ATOM 2402 N N . THR A 1 302 ? 15.894 -9.076 -20.795 1.00 64.12 302 THR A N 1
ATOM 2403 C CA . THR A 1 302 ? 16.681 -7.957 -21.339 1.00 64.12 302 THR A CA 1
ATOM 2404 C C . THR A 1 302 ? 17.060 -8.167 -22.804 1.00 64.12 302 THR A C 1
ATOM 2406 O O . THR A 1 302 ? 17.598 -7.261 -23.429 1.00 64.12 302 THR A O 1
ATOM 2409 N N . LYS A 1 303 ? 16.754 -9.336 -23.382 1.00 68.06 303 LYS A N 1
ATOM 2410 C CA . LYS A 1 303 ? 16.968 -9.647 -24.794 1.00 68.06 303 LYS A CA 1
ATOM 2411 C C . LYS A 1 303 ? 16.298 -8.661 -25.740 1.00 68.06 303 LYS A C 1
ATOM 2413 O O . LYS A 1 303 ? 16.924 -8.312 -26.729 1.00 68.06 303 LYS 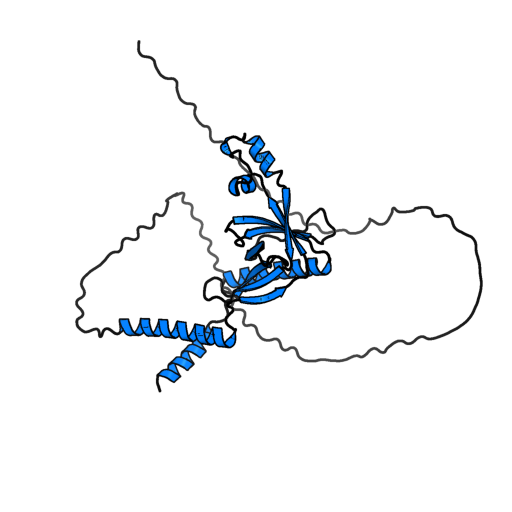A O 1
ATOM 2418 N N . GLU A 1 304 ? 15.097 -8.164 -25.446 1.00 65.00 304 GLU A N 1
ATOM 2419 C CA . GLU A 1 304 ? 14.468 -7.143 -26.306 1.00 65.00 304 GLU A CA 1
ATOM 2420 C C . GLU A 1 304 ? 15.258 -5.824 -26.275 1.00 65.00 304 GLU A C 1
ATOM 2422 O O . GLU A 1 304 ? 15.430 -5.155 -27.296 1.00 65.00 304 GLU A O 1
ATOM 2427 N N . VAL A 1 305 ? 15.831 -5.490 -25.115 1.00 62.41 305 VAL A N 1
ATOM 2428 C CA . VAL A 1 305 ? 16.711 -4.325 -24.944 1.00 62.41 305 VAL A CA 1
ATOM 2429 C C . VAL A 1 305 ? 18.060 -4.549 -25.638 1.00 62.41 305 VAL A C 1
ATOM 2431 O O . VAL A 1 305 ? 18.583 -3.641 -26.286 1.00 62.41 305 VAL A O 1
ATOM 2434 N N . ASP A 1 306 ? 18.618 -5.759 -25.568 1.00 68.00 306 ASP A N 1
ATOM 2435 C CA . ASP A 1 306 ? 19.857 -6.126 -26.257 1.00 68.00 306 ASP A CA 1
ATOM 2436 C C . ASP A 1 306 ? 19.678 -6.167 -27.782 1.00 68.00 306 ASP A C 1
ATOM 2438 O O . ASP A 1 306 ? 20.561 -5.719 -28.516 1.00 68.00 306 ASP A O 1
ATOM 2442 N N . GLU A 1 307 ? 18.535 -6.635 -28.287 1.00 77.94 307 GLU A N 1
ATOM 2443 C CA . GLU A 1 307 ? 18.196 -6.601 -29.712 1.00 77.94 307 GLU A CA 1
ATOM 2444 C C . GLU A 1 307 ? 18.052 -5.163 -30.220 1.00 77.94 307 GLU A C 1
ATOM 2446 O O . GLU A 1 307 ? 18.688 -4.813 -31.218 1.00 77.94 307 GLU A O 1
ATOM 2451 N N . LEU A 1 308 ? 17.328 -4.297 -29.503 1.00 70.31 308 LEU A N 1
ATOM 2452 C CA . LEU A 1 308 ? 17.246 -2.866 -29.826 1.00 70.31 308 LEU A CA 1
ATOM 2453 C C . LEU A 1 308 ? 18.621 -2.191 -29.777 1.00 70.31 308 LEU A C 1
ATOM 2455 O O . LEU A 1 308 ? 18.975 -1.416 -30.670 1.00 70.31 308 LEU A O 1
ATOM 2459 N N . SER A 1 309 ? 19.444 -2.537 -28.785 1.00 70.12 309 SER A N 1
ATOM 2460 C CA . SER A 1 309 ? 20.818 -2.047 -28.699 1.00 70.12 309 SER A CA 1
ATOM 2461 C C . SER A 1 309 ? 21.672 -2.508 -29.882 1.00 70.12 309 SER A C 1
ATOM 2463 O O . SER A 1 309 ? 22.516 -1.744 -30.352 1.00 70.12 309 SER A O 1
ATOM 2465 N N . ASN A 1 310 ? 21.476 -3.733 -30.369 1.00 75.31 310 ASN A N 1
ATOM 2466 C CA . ASN A 1 310 ? 22.185 -4.254 -31.533 1.00 75.31 310 ASN A CA 1
ATOM 2467 C C . ASN A 1 310 ? 21.711 -3.593 -32.836 1.00 75.31 310 ASN A C 1
ATOM 2469 O O . ASN A 1 310 ? 22.528 -3.368 -33.729 1.00 75.31 310 ASN A O 1
ATOM 2473 N N . VAL A 1 311 ? 20.429 -3.233 -32.948 1.00 78.75 311 VAL A N 1
ATOM 2474 C CA . VAL A 1 311 ? 19.908 -2.448 -34.080 1.00 78.75 311 VAL A CA 1
ATOM 2475 C C . VAL A 1 311 ? 20.535 -1.052 -34.104 1.00 78.75 311 VAL A C 1
ATOM 2477 O O . VAL A 1 311 ? 21.053 -0.639 -35.139 1.00 78.75 311 VAL A O 1
ATOM 2480 N N . LEU A 1 312 ? 20.600 -0.368 -32.959 1.00 71.06 312 LEU A N 1
ATOM 2481 C CA . LEU A 1 312 ? 21.277 0.930 -32.837 1.00 71.06 312 LEU A CA 1
ATOM 2482 C C . LEU A 1 312 ? 22.772 0.852 -33.174 1.00 71.06 312 LEU A C 1
ATOM 2484 O O . LEU A 1 312 ? 23.272 1.699 -33.912 1.00 71.06 312 LEU A O 1
ATOM 2488 N N . LYS A 1 313 ? 23.476 -0.199 -32.722 1.00 78.00 313 LYS A N 1
ATOM 2489 C CA . LYS A 1 313 ? 24.878 -0.462 -33.111 1.00 78.00 313 LYS A CA 1
ATOM 2490 C C . LYS A 1 313 ? 25.058 -0.529 -34.625 1.00 78.00 313 LYS A C 1
ATOM 2492 O O . LYS A 1 313 ? 26.020 0.026 -35.150 1.00 78.00 313 LYS A O 1
ATOM 2497 N N . ARG A 1 314 ? 24.135 -1.197 -35.324 1.00 85.31 314 ARG A N 1
ATOM 2498 C CA . ARG A 1 314 ? 24.165 -1.313 -36.791 1.00 85.31 314 ARG A CA 1
ATOM 2499 C C . ARG A 1 314 ? 23.868 0.015 -37.484 1.00 85.31 314 ARG A C 1
ATOM 2501 O O . ARG A 1 314 ? 24.457 0.280 -38.519 1.00 85.31 314 ARG A O 1
ATOM 2508 N N . MET A 1 315 ? 23.003 0.854 -36.915 1.00 73.38 315 MET A N 1
ATOM 2509 C CA . MET A 1 315 ? 22.697 2.170 -37.488 1.00 73.38 315 MET A CA 1
ATOM 2510 C C . MET A 1 315 ? 23.850 3.171 -37.357 1.00 73.38 315 MET A C 1
ATOM 2512 O O . MET A 1 315 ? 23.995 4.022 -38.222 1.00 73.38 315 MET A O 1
ATOM 2516 N N . CYS A 1 316 ? 24.677 3.076 -36.312 1.00 70.00 316 CYS A N 1
ATOM 2517 C CA . CYS A 1 316 ? 25.826 3.972 -36.122 1.00 70.00 316 CYS A CA 1
ATOM 2518 C C . CYS A 1 316 ? 27.100 3.534 -36.865 1.00 70.00 316 CYS A C 1
ATOM 2520 O O . CYS A 1 316 ? 28.087 4.262 -36.843 1.00 70.00 316 CYS A O 1
ATOM 2522 N N . THR A 1 317 ? 27.114 2.341 -37.467 1.00 82.38 317 THR A N 1
ATOM 2523 C CA . THR A 1 317 ? 28.267 1.811 -38.222 1.00 82.38 317 THR A CA 1
ATOM 2524 C C . THR A 1 317 ? 28.133 1.981 -39.739 1.00 82.38 317 THR A C 1
ATOM 2526 O O . THR A 1 317 ? 29.031 1.560 -40.468 1.00 82.38 317 THR A O 1
ATOM 2529 N N . MET A 1 318 ? 27.042 2.598 -40.209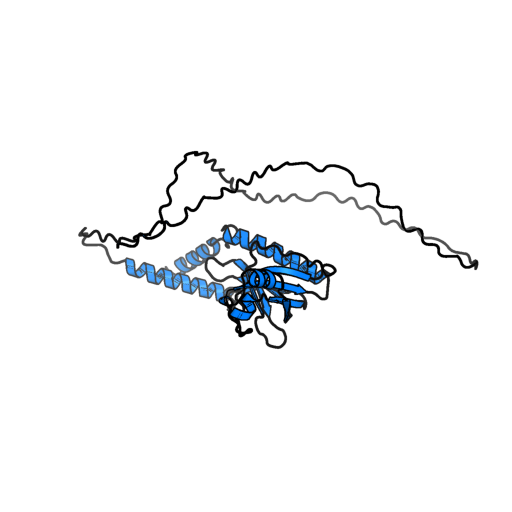 1.00 63.44 318 MET A N 1
ATOM 2530 C CA . MET A 1 318 ? 26.830 3.009 -41.605 1.00 63.44 318 MET A CA 1
ATOM 2531 C C . MET A 1 318 ? 27.047 4.511 -41.755 1.00 63.44 318 MET A C 1
ATOM 2533 O O . MET A 1 318 ? 27.589 4.903 -42.810 1.00 63.44 318 MET A O 1
#

Sequence (318 aa):
MTKTAPPSPEHKPSGCQCDCKCHGKRANESSEDALKLLDKTIDPPTTPVKSKDDASDQLTPPRSDGSHSSRDSAIIKRRRLISFDSNTSEDLEGSATRKLNYESTLSSDVSSEGSIDDSKHGYEYEVARREIAKKLWKANYGDEDDRFIQATGPCKLYEFITYFDAVENEYVATPPWQLSEEASKELERNGKWKCRGTGRVRFIQDLEEGYNCGMIRMEMIQESTLNTMMCHELLQEPVLPMKSKKGTSYTWKCKDWAYRTMKRTFAIRFDDHMEAVKFKNLAEESKVNNCRVRSGLDVPDTKEVDELSNVLKRMCTM

Radius of gyration: 33.47 Å; chains: 1; bounding box: 116×55×101 Å

Organism: NCBI:txid382360